Protein AF-A0A4R2CES0-F1 (afdb_monomer)

Sequence (216 aa):
MVFLYVHFGKHLRAEWRYAREVYGKLGQGGRWDWVSVVADTGEFRRWLDDNKAELQRPGVPRGFGNHRKYESLTGSTRSGTGEVVSTYVQWVVAAGSHADLFGAVEALDPTTGFDVLYKSMAKVSRFGRVARFDYLSLVSKLELANIVPAHTYLIGATGPLYGAQLLLGRSKRLSSRECQDGIEELEKYLNVGPDVLEDSLCNWQKSPATFRRFRG

Mean predicted aligned error: 3.97 Å

Structure (mmCIF, N/CA/C/O backbone):
data_AF-A0A4R2CES0-F1
#
_entry.id   AF-A0A4R2CES0-F1
#
loop_
_atom_site.group_PDB
_atom_site.id
_atom_site.type_symbol
_atom_site.label_atom_id
_atom_si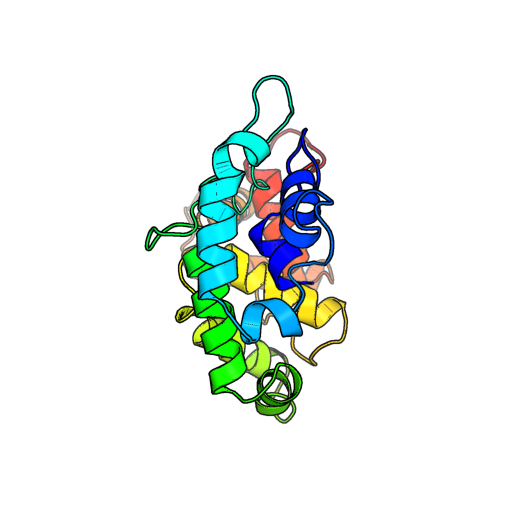te.label_alt_id
_atom_site.label_comp_id
_atom_site.label_asym_id
_atom_site.label_entity_id
_atom_site.label_seq_id
_atom_site.pdbx_PDB_ins_code
_atom_site.Cartn_x
_atom_site.Cartn_y
_atom_site.Cartn_z
_atom_site.occupancy
_atom_site.B_iso_or_equiv
_atom_site.auth_seq_id
_atom_site.auth_comp_id
_atom_site.auth_asym_id
_atom_site.auth_atom_id
_atom_site.pdbx_PDB_model_num
ATOM 1 N N . MET A 1 1 ? -4.484 -8.809 6.704 1.00 86.06 1 MET A N 1
ATOM 2 C CA . MET A 1 1 ? -3.261 -8.114 7.177 1.00 86.06 1 MET A CA 1
ATOM 3 C C . MET A 1 1 ? -2.546 -7.319 6.085 1.00 86.06 1 MET A C 1
ATOM 5 O O . MET A 1 1 ? -2.191 -6.181 6.361 1.00 86.06 1 MET A O 1
ATOM 9 N N . VAL A 1 2 ? -2.394 -7.842 4.859 1.00 96.38 2 VAL A N 1
ATOM 10 C CA . VAL A 1 2 ? -1.717 -7.148 3.734 1.00 96.38 2 VAL A CA 1
ATOM 11 C C . VAL A 1 2 ? -2.235 -5.723 3.497 1.00 96.38 2 VAL A C 1
ATOM 13 O O . VAL A 1 2 ? -1.456 -4.785 3.372 1.00 96.38 2 VAL A O 1
ATOM 16 N N . PHE A 1 3 ? -3.555 -5.527 3.534 1.00 97.62 3 PHE A N 1
ATOM 17 C CA . PHE A 1 3 ? -4.148 -4.199 3.374 1.00 97.62 3 PHE A CA 1
ATOM 18 C C . PHE A 1 3 ? -3.676 -3.189 4.431 1.00 97.62 3 PHE A C 1
ATOM 20 O O . PHE A 1 3 ? -3.287 -2.081 4.077 1.00 97.62 3 PHE A O 1
ATOM 27 N N . LEU A 1 4 ? -3.655 -3.564 5.717 1.00 96.38 4 LEU A N 1
ATOM 28 C CA . LEU A 1 4 ? -3.190 -2.673 6.788 1.00 96.38 4 LEU A CA 1
ATOM 29 C C . LEU A 1 4 ? -1.685 -2.408 6.679 1.00 96.38 4 LEU A C 1
ATOM 31 O O . LEU A 1 4 ? -1.251 -1.281 6.912 1.00 96.38 4 LEU A O 1
ATOM 35 N N . TYR A 1 5 ? -0.910 -3.420 6.276 1.00 96.00 5 TYR A N 1
ATOM 36 C CA . TYR A 1 5 ? 0.522 -3.280 6.012 1.00 96.00 5 TYR A CA 1
ATOM 37 C C . TYR A 1 5 ? 0.784 -2.176 4.979 1.00 96.00 5 TYR A C 1
ATOM 39 O O . TYR A 1 5 ? 1.568 -1.266 5.236 1.00 96.00 5 TYR A O 1
ATOM 47 N N . VAL A 1 6 ? 0.058 -2.194 3.857 1.00 97.38 6 VAL A N 1
ATOM 48 C CA . VAL A 1 6 ? 0.188 -1.184 2.794 1.00 97.38 6 VAL A CA 1
ATOM 49 C C . VAL A 1 6 ? -0.460 0.147 3.163 1.00 97.38 6 VAL A C 1
ATOM 51 O O . VAL A 1 6 ? 0.058 1.198 2.798 1.00 97.38 6 VAL A O 1
ATOM 54 N N . HIS A 1 7 ? -1.594 0.140 3.867 1.00 97.69 7 HIS A N 1
ATOM 55 C CA . HIS A 1 7 ? -2.289 1.371 4.239 1.00 97.69 7 HIS A CA 1
ATOM 56 C C . HIS A 1 7 ? -1.485 2.222 5.214 1.00 97.69 7 HIS A C 1
ATOM 58 O O . HIS A 1 7 ? -1.367 3.429 5.015 1.00 97.69 7 HIS A O 1
ATOM 64 N N . PHE A 1 8 ? -0.926 1.601 6.251 1.00 97.31 8 PHE A N 1
ATOM 65 C CA . PHE A 1 8 ? -0.127 2.324 7.230 1.00 97.31 8 PHE A CA 1
ATOM 66 C C . PHE A 1 8 ? 1.309 2.519 6.758 1.00 97.31 8 PHE A C 1
ATOM 68 O O . PHE A 1 8 ? 1.843 3.616 6.912 1.00 97.31 8 PHE A O 1
ATOM 75 N N . GLY A 1 9 ? 1.915 1.491 6.156 1.00 95.44 9 GLY A N 1
ATOM 76 C CA . GLY A 1 9 ? 3.325 1.477 5.776 1.00 95.44 9 GLY A CA 1
ATOM 77 C C . GLY A 1 9 ? 4.278 1.562 6.977 1.00 95.44 9 GLY A C 1
ATOM 78 O O . GLY A 1 9 ? 3.887 1.901 8.096 1.00 95.44 9 GLY A O 1
ATOM 79 N N . LYS A 1 10 ? 5.564 1.278 6.743 1.00 95.25 10 LYS A N 1
ATOM 80 C CA . LYS A 1 10 ? 6.609 1.482 7.754 1.00 95.25 10 LYS A CA 1
ATOM 81 C C . LYS A 1 10 ? 7.037 2.944 7.756 1.00 95.25 10 LYS A C 1
ATOM 83 O O . LYS A 1 10 ? 7.566 3.423 6.760 1.00 95.25 10 LYS A O 1
ATOM 88 N N . HIS A 1 11 ? 6.865 3.643 8.871 1.00 96.00 11 HIS A N 1
ATOM 89 C CA . HIS A 1 11 ? 7.415 4.987 9.040 1.00 96.00 11 HIS A CA 1
ATOM 90 C C . HIS A 1 11 ? 8.864 4.923 9.549 1.00 96.00 11 HIS A C 1
ATOM 92 O O . HIS A 1 11 ? 9.161 4.155 10.460 1.00 96.00 11 HIS A O 1
ATOM 98 N N . LEU A 1 12 ? 9.754 5.793 9.058 1.00 93.94 12 LEU A N 1
ATOM 99 C CA . LEU A 1 12 ? 11.189 5.797 9.399 1.00 93.94 12 LEU A CA 1
ATOM 100 C C . LEU A 1 12 ? 11.498 5.709 10.907 1.00 93.94 12 LEU A C 1
ATOM 102 O O . LEU A 1 12 ? 12.376 4.964 11.324 1.00 93.94 12 LEU A O 1
ATOM 106 N N . ARG A 1 13 ? 10.800 6.511 11.724 1.00 95.38 13 ARG A N 1
ATOM 107 C CA . ARG A 1 13 ? 10.996 6.573 13.190 1.00 95.38 13 ARG A CA 1
ATOM 108 C C . ARG A 1 13 ? 9.969 5.796 14.020 1.00 95.38 13 ARG A C 1
ATOM 110 O O . ARG A 1 13 ? 10.312 5.280 15.071 1.00 95.38 13 ARG A O 1
ATOM 117 N N . ALA A 1 14 ? 8.707 5.779 13.594 1.00 96.38 14 ALA A N 1
ATOM 118 C CA . ALA A 1 14 ? 7.604 5.143 14.314 1.00 96.38 14 ALA A CA 1
ATOM 119 C C . ALA A 1 14 ? 7.405 3.671 13.921 1.00 96.38 14 ALA A C 1
ATOM 121 O O . ALA A 1 14 ? 6.591 2.976 14.524 1.00 96.38 14 ALA A O 1
ATOM 122 N N . GLU A 1 15 ? 8.119 3.211 12.894 1.00 96.25 15 GLU A N 1
ATOM 123 C CA . GLU A 1 15 ? 8.025 1.869 12.335 1.00 96.25 15 GLU A CA 1
ATOM 124 C C . GLU A 1 15 ? 6.576 1.489 12.007 1.00 96.25 15 GLU A C 1
ATOM 126 O O . GLU A 1 15 ? 5.911 2.194 11.250 1.00 96.25 15 GLU A O 1
ATOM 131 N N . TRP A 1 16 ? 6.080 0.393 12.580 1.00 96.31 16 TRP A N 1
ATOM 132 C CA . TRP A 1 16 ? 4.736 -0.144 12.366 1.00 96.31 16 TRP A CA 1
ATOM 133 C C . TRP A 1 16 ? 3.720 0.327 13.411 1.00 96.31 16 TRP A C 1
ATOM 135 O O . TRP A 1 16 ? 2.657 -0.279 13.552 1.00 96.31 16 TRP A O 1
ATOM 145 N N . ARG A 1 17 ? 4.032 1.379 14.182 1.00 97.56 17 ARG A N 1
ATOM 146 C CA . ARG A 1 17 ? 3.227 1.790 15.341 1.00 97.56 17 ARG A CA 1
ATOM 147 C C . ARG A 1 17 ? 1.752 1.992 15.001 1.00 97.56 17 ARG A C 1
ATOM 149 O O . ARG A 1 17 ? 0.924 1.433 15.704 1.00 97.56 17 ARG A O 1
ATOM 156 N N . TYR A 1 18 ? 1.417 2.742 13.948 1.00 97.69 18 TYR A N 1
ATOM 157 C CA . TYR A 1 18 ? 0.012 2.967 13.584 1.00 97.69 18 TYR A CA 1
ATOM 158 C C . TYR A 1 18 ? -0.709 1.673 13.210 1.00 97.69 18 TYR A C 1
ATOM 160 O O . TYR A 1 18 ? -1.804 1.441 13.709 1.00 97.69 18 TYR A O 1
ATOM 168 N N . ALA A 1 19 ? -0.076 0.790 12.431 1.00 97.38 19 ALA A N 1
ATOM 169 C CA . ALA A 1 19 ? -0.657 -0.514 12.121 1.00 97.38 19 ALA A CA 1
ATOM 170 C C . ALA A 1 19 ? -0.927 -1.326 13.396 1.00 97.38 19 ALA A C 1
ATOM 172 O O . ALA A 1 19 ? -2.025 -1.845 13.567 1.00 97.38 19 ALA A O 1
ATOM 173 N N . ARG A 1 20 ? 0.047 -1.388 14.313 1.00 97.25 20 ARG A N 1
ATOM 174 C CA . ARG A 1 20 ? -0.057 -2.131 15.576 1.00 97.25 20 ARG A CA 1
ATOM 175 C C . ARG A 1 20 ? -1.111 -1.547 16.517 1.00 97.25 20 ARG A C 1
ATOM 177 O O . ARG A 1 20 ? -1.935 -2.293 17.030 1.00 97.25 20 ARG A O 1
ATOM 184 N N . GLU A 1 21 ? -1.067 -0.241 16.765 1.00 98.06 21 GLU A N 1
ATOM 185 C CA . GLU A 1 21 ? -1.950 0.437 17.721 1.00 98.06 21 GLU A CA 1
ATOM 186 C C . GLU A 1 21 ? -3.395 0.487 17.224 1.00 98.06 21 GLU A C 1
ATOM 188 O O . GLU A 1 21 ? -4.305 0.260 18.016 1.00 98.06 21 GLU A O 1
ATOM 193 N N . VAL A 1 22 ? -3.617 0.705 15.922 1.00 97.88 22 VAL A N 1
ATOM 194 C CA . VAL A 1 22 ? -4.966 0.628 15.351 1.00 97.88 22 VAL A CA 1
ATOM 195 C C . VAL A 1 22 ? -5.453 -0.815 15.373 1.00 97.88 22 VAL A C 1
ATOM 197 O O . VAL A 1 22 ? -6.479 -1.087 15.981 1.00 97.88 22 VAL A O 1
ATOM 200 N N . TYR A 1 23 ? -4.715 -1.764 14.787 1.00 97.94 23 TYR A N 1
ATOM 201 C CA . TYR A 1 23 ? -5.163 -3.160 14.735 1.00 97.94 23 TYR A CA 1
ATOM 202 C C . TYR A 1 23 ? -5.441 -3.743 16.126 1.00 97.94 23 TYR A C 1
ATOM 204 O O . TYR A 1 23 ? -6.460 -4.396 16.322 1.00 97.94 23 TYR A O 1
ATOM 212 N N . GLY A 1 24 ? -4.571 -3.476 17.101 1.00 97.50 24 GLY A N 1
ATOM 213 C CA . GLY A 1 24 ? -4.699 -3.974 18.469 1.00 97.50 24 GLY A CA 1
ATOM 214 C C . GLY A 1 24 ? -5.636 -3.173 19.374 1.00 97.50 24 GLY A C 1
ATOM 215 O O . GLY A 1 24 ? -5.563 -3.363 20.584 1.00 97.50 24 GLY A O 1
ATOM 216 N N . LYS A 1 25 ? -6.445 -2.243 18.842 1.00 97.12 25 LYS A N 1
ATOM 217 C CA . LYS A 1 25 ? -7.322 -1.353 19.628 1.00 97.12 25 LYS A CA 1
ATOM 218 C C . LYS A 1 25 ? -6.598 -0.672 20.807 1.00 97.12 25 LYS A C 1
ATOM 220 O O . LYS A 1 25 ? -7.124 -0.616 21.912 1.00 97.12 25 LYS A O 1
ATOM 225 N N . LEU A 1 26 ? -5.357 -0.210 20.617 1.00 97.31 26 LEU A N 1
ATOM 226 C CA . LEU A 1 26 ? -4.503 0.352 21.684 1.00 97.31 26 LEU A CA 1
ATOM 227 C C . LEU A 1 26 ? -4.309 -0.564 22.915 1.00 97.31 26 LEU A C 1
ATOM 229 O O . LEU A 1 26 ? -3.926 -0.096 23.982 1.00 97.31 26 LEU A O 1
ATOM 233 N N . GLY A 1 27 ? -4.556 -1.870 22.786 1.00 95.81 27 GLY A N 1
ATOM 234 C CA . GLY A 1 27 ? -4.521 -2.813 23.904 1.00 95.81 27 GLY A CA 1
ATOM 235 C C . GLY A 1 27 ? -5.776 -2.805 24.785 1.00 95.81 27 GLY A C 1
ATOM 236 O O . GLY A 1 27 ? -5.777 -3.470 25.813 1.00 95.81 27 GLY A O 1
ATOM 237 N N . GLN A 1 28 ? -6.855 -2.121 24.388 1.00 91.44 28 GLN A N 1
ATOM 238 C CA . GLN A 1 28 ? -8.126 -2.034 25.133 1.00 91.44 28 GLN A CA 1
ATOM 239 C C . GLN A 1 28 ? -8.968 -3.330 25.090 1.00 91.44 28 GLN A C 1
ATOM 241 O O . GLN A 1 28 ? -10.114 -3.343 25.530 1.00 91.44 28 GLN A O 1
ATOM 246 N N . GLY A 1 29 ? -8.411 -4.426 24.566 1.00 90.94 29 GLY A N 1
ATOM 247 C CA . GLY A 1 29 ? -9.100 -5.699 24.368 1.00 90.94 29 GLY A CA 1
ATOM 248 C C . GLY A 1 29 ? -9.651 -5.869 22.949 1.00 90.94 29 GLY A C 1
ATOM 249 O O . GLY A 1 29 ? -10.077 -4.918 22.293 1.00 90.94 29 GLY A O 1
ATOM 250 N N . GLY A 1 30 ? -9.626 -7.110 22.458 1.00 94.38 30 GLY A N 1
ATOM 251 C CA . GLY A 1 30 ? -9.991 -7.429 21.077 1.00 94.38 30 GLY A CA 1
ATOM 252 C C . GLY A 1 30 ? -8.996 -6.885 20.045 1.00 94.38 30 GLY A C 1
ATOM 253 O O . GLY A 1 30 ? -7.845 -6.579 20.356 1.00 94.38 30 GLY A O 1
ATOM 254 N N . ARG A 1 31 ? -9.432 -6.823 18.784 1.00 96.94 31 ARG A N 1
ATOM 255 C CA . ARG A 1 31 ? -8.653 -6.309 17.648 1.00 96.94 31 ARG A CA 1
ATOM 256 C C . ARG A 1 31 ? -9.574 -5.948 16.488 1.00 96.94 31 ARG A C 1
ATOM 258 O O . ARG A 1 31 ? -10.631 -6.549 16.331 1.00 96.94 31 ARG A O 1
ATOM 265 N N . TRP A 1 32 ? -9.141 -5.031 15.634 1.00 97.31 32 TRP A N 1
ATOM 266 C CA . TRP A 1 32 ? -9.795 -4.742 14.358 1.00 97.31 32 TRP A CA 1
ATOM 267 C C . TRP A 1 32 ? -9.396 -5.766 13.288 1.00 97.31 32 TRP A C 1
ATOM 269 O O . TRP A 1 32 ? -8.733 -5.440 12.301 1.00 97.31 32 TRP A O 1
ATOM 279 N N . ASP A 1 33 ? -9.761 -7.032 13.514 1.00 96.50 33 ASP A N 1
ATOM 280 C CA . ASP A 1 33 ? -9.650 -8.081 12.501 1.00 96.50 33 ASP A CA 1
ATOM 281 C C . ASP A 1 33 ? -10.798 -8.044 11.492 1.00 96.50 33 ASP A C 1
ATOM 283 O O . ASP A 1 33 ? -11.704 -7.218 11.575 1.00 96.50 33 ASP A O 1
ATOM 287 N N . TRP A 1 34 ? -10.711 -8.908 10.479 1.00 96.75 34 TRP A N 1
ATOM 288 C CA . TRP A 1 34 ? -11.670 -8.921 9.380 1.00 96.75 34 TRP A CA 1
ATOM 289 C C . TRP A 1 34 ? -13.104 -9.108 9.874 1.00 96.75 34 TRP A C 1
ATOM 291 O O . TRP A 1 34 ? -13.972 -8.321 9.514 1.00 96.75 34 TRP A O 1
ATOM 301 N N . VAL A 1 35 ? -13.327 -10.096 10.744 1.00 96.56 35 VAL A N 1
ATOM 302 C CA . VAL A 1 35 ? -14.649 -10.389 11.313 1.00 96.56 35 VAL A CA 1
ATOM 303 C C . VAL A 1 35 ? -15.190 -9.168 12.055 1.00 96.56 35 VAL A C 1
ATOM 305 O O . VAL A 1 35 ? -16.313 -8.746 11.796 1.00 96.56 35 VAL A O 1
ATOM 308 N N . SER A 1 36 ? -14.371 -8.558 12.913 1.00 96.81 36 SER A N 1
ATOM 309 C CA 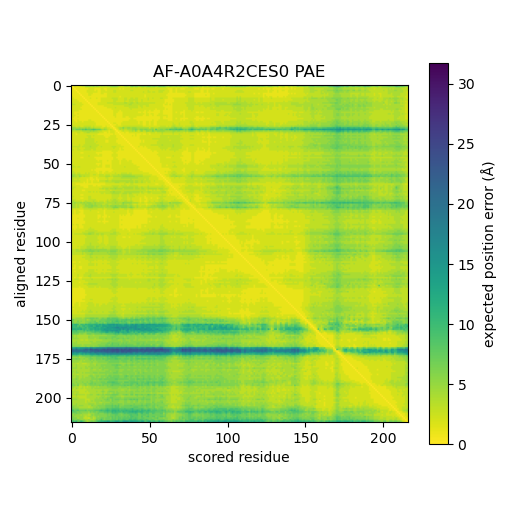. SER A 1 36 ? -14.785 -7.412 13.727 1.00 96.81 36 SER A CA 1
ATOM 310 C C . SER A 1 36 ? -15.096 -6.175 12.878 1.00 96.81 36 SER A C 1
ATOM 312 O O . SER A 1 36 ? -16.100 -5.505 13.100 1.00 96.81 36 SER A O 1
ATOM 314 N N . VAL A 1 37 ? -14.261 -5.870 11.879 1.00 97.06 37 VAL A N 1
ATOM 315 C CA . VAL A 1 37 ? -14.437 -4.675 11.038 1.00 97.06 37 VAL A CA 1
ATOM 316 C C . VAL A 1 37 ? -15.596 -4.840 10.052 1.00 97.06 37 VAL A C 1
ATOM 318 O O . VAL A 1 37 ? -16.301 -3.870 9.794 1.00 97.06 37 VAL A O 1
ATOM 321 N N . VAL A 1 38 ? -15.809 -6.036 9.494 1.00 97.38 38 VAL A N 1
ATOM 322 C CA . VAL A 1 38 ? -16.943 -6.293 8.588 1.00 97.38 38 VAL A CA 1
ATOM 323 C C . VAL A 1 38 ? -18.272 -6.223 9.333 1.00 97.38 38 VAL A C 1
ATOM 325 O O . VAL A 1 38 ? -19.233 -5.694 8.780 1.00 97.38 38 VAL A O 1
ATOM 328 N N . ALA A 1 39 ? -18.323 -6.720 10.574 1.00 97.50 39 ALA A N 1
ATOM 329 C CA . ALA A 1 39 ? -19.534 -6.702 11.387 1.00 97.50 39 ALA A CA 1
ATOM 330 C C . ALA A 1 39 ? -20.027 -5.274 11.680 1.00 97.50 39 ALA A C 1
ATOM 332 O O . ALA A 1 39 ? -21.224 -5.016 11.579 1.00 97.50 39 ALA A O 1
ATOM 333 N N . ASP A 1 40 ? -19.120 -4.340 11.995 1.00 97.12 40 ASP A N 1
ATOM 334 C CA . ASP A 1 40 ? -19.467 -2.926 12.173 1.00 97.12 40 ASP A CA 1
ATOM 335 C C . ASP A 1 40 ? -18.321 -1.990 11.738 1.00 97.12 40 ASP A C 1
ATOM 337 O O . ASP A 1 40 ? -17.473 -1.553 12.525 1.00 97.12 40 ASP A O 1
ATOM 341 N N . THR A 1 41 ? -18.325 -1.609 10.455 1.00 97.06 41 THR A N 1
ATOM 342 C CA . THR A 1 41 ? -17.388 -0.592 9.940 1.00 97.06 41 THR A CA 1
ATOM 343 C C . THR A 1 41 ? -17.625 0.784 10.572 1.00 97.06 41 THR A C 1
ATOM 345 O O . THR A 1 41 ? -16.703 1.599 10.641 1.00 97.06 41 THR A O 1
ATOM 348 N N . GLY A 1 42 ? -18.833 1.058 11.074 1.00 97.56 42 GLY A N 1
ATOM 349 C CA . GLY A 1 42 ? -19.163 2.282 11.795 1.00 97.56 42 GLY A CA 1
ATOM 350 C C . GLY A 1 42 ? -18.481 2.356 13.161 1.00 97.56 42 GLY A C 1
ATOM 351 O O . GLY A 1 42 ? -17.964 3.418 13.512 1.00 97.56 42 GLY A O 1
ATOM 352 N N . GLU A 1 43 ? -18.425 1.251 13.909 1.00 97.56 43 GLU A N 1
ATOM 353 C CA . GLU A 1 43 ? -17.696 1.169 15.185 1.00 97.56 43 GLU A CA 1
ATOM 354 C C . GLU A 1 43 ? -16.205 1.424 14.963 1.00 97.56 43 GLU A C 1
ATOM 356 O O . GLU A 1 43 ? -15.619 2.239 15.673 1.00 97.56 43 GLU A O 1
ATOM 361 N N . PHE A 1 44 ? -15.610 0.825 13.926 1.00 98.06 44 PHE A N 1
ATOM 362 C CA . PHE A 1 44 ? -14.215 1.088 13.560 1.00 98.06 44 PHE A CA 1
ATOM 363 C C . PHE A 1 44 ? -13.944 2.581 13.332 1.00 98.06 44 PHE A C 1
ATOM 365 O O . PHE A 1 44 ? -12.962 3.132 13.836 1.00 98.06 44 PHE A O 1
ATOM 372 N N . ARG A 1 45 ? -14.82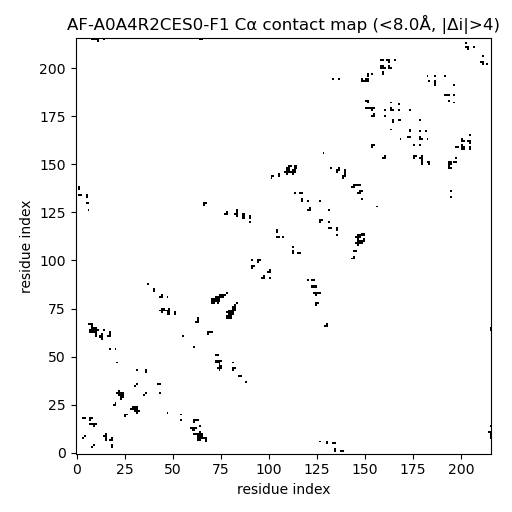9 3.255 12.588 1.00 98.25 45 ARG A N 1
ATOM 373 C CA . ARG A 1 45 ? -14.707 4.692 12.304 1.00 98.25 45 ARG A CA 1
ATOM 374 C C . ARG A 1 45 ? -14.832 5.532 13.570 1.00 98.25 45 ARG A C 1
ATOM 376 O O . ARG A 1 45 ? -13.992 6.399 13.786 1.00 98.25 45 ARG A O 1
ATOM 383 N N . ARG A 1 46 ? -15.844 5.271 14.403 1.00 98.19 46 ARG A N 1
ATOM 384 C CA . ARG A 1 46 ? -16.030 5.984 15.679 1.00 98.19 46 ARG A CA 1
ATOM 385 C C . ARG A 1 46 ? -14.817 5.794 16.587 1.00 98.19 46 ARG A C 1
ATOM 387 O O . ARG A 1 46 ? -14.232 6.776 17.021 1.00 98.19 46 ARG A O 1
ATOM 394 N N . TRP A 1 47 ? -14.348 4.555 16.739 1.00 98.31 47 TRP A N 1
ATOM 395 C CA . TRP A 1 47 ? -13.169 4.243 17.544 1.00 98.31 47 TRP A CA 1
ATOM 396 C C . TRP A 1 47 ? -11.917 4.990 17.075 1.00 98.31 47 TRP A C 1
ATOM 398 O O . TRP A 1 47 ? -11.156 5.474 17.912 1.00 98.31 47 TRP A O 1
ATOM 408 N N . LEU A 1 48 ? -11.695 5.114 15.759 1.00 98.19 48 LEU A N 1
ATOM 409 C CA . LEU A 1 48 ? -10.578 5.903 15.232 1.00 98.19 48 LEU A CA 1
ATOM 410 C C . LEU A 1 48 ? -10.656 7.370 15.650 1.00 98.19 48 LEU A C 1
ATOM 412 O O . LEU A 1 48 ? -9.634 7.931 16.037 1.00 98.19 48 LEU A O 1
ATOM 416 N N . ASP A 1 49 ? -11.838 7.981 15.566 1.00 98.19 49 ASP A N 1
ATOM 417 C CA . ASP A 1 49 ? -12.031 9.379 15.953 1.00 98.19 49 ASP A CA 1
ATOM 418 C C . ASP A 1 49 ? -11.864 9.567 17.467 1.00 98.19 49 ASP A C 1
ATOM 420 O O . ASP A 1 49 ? -11.101 10.442 17.886 1.00 98.19 49 ASP A O 1
ATOM 424 N N . ASP A 1 50 ? -12.468 8.690 18.271 1.00 98.12 50 ASP A N 1
ATOM 425 C CA . ASP A 1 50 ? -12.402 8.728 19.737 1.00 98.12 50 ASP A CA 1
ATOM 426 C C . ASP A 1 50 ? -10.964 8.549 20.256 1.00 98.12 50 ASP A C 1
ATOM 428 O O . ASP A 1 50 ? -10.555 9.176 21.233 1.00 98.12 50 ASP A O 1
ATOM 432 N N . ASN A 1 51 ? -10.157 7.729 19.575 1.00 98.00 51 ASN A N 1
ATOM 433 C CA . ASN A 1 51 ? -8.784 7.413 19.980 1.00 98.00 51 ASN A CA 1
ATOM 434 C C . ASN A 1 51 ? -7.721 8.206 19.204 1.00 98.00 51 ASN A C 1
ATOM 436 O O . ASN A 1 51 ? -6.517 7.997 19.391 1.00 98.00 51 ASN A O 1
ATOM 440 N N . LYS A 1 52 ? -8.126 9.143 18.339 1.00 96.81 52 LYS A N 1
ATOM 441 C CA . LYS A 1 52 ? -7.208 9.901 17.480 1.00 96.81 52 LYS A CA 1
ATOM 442 C C . LYS A 1 52 ? -6.172 10.683 18.280 1.00 96.81 52 LYS A C 1
ATOM 444 O O . LYS A 1 52 ? -4.997 10.685 17.911 1.00 96.81 52 LYS A O 1
ATOM 449 N N . ALA A 1 53 ? -6.592 11.328 19.369 1.00 97.12 53 ALA A N 1
ATOM 450 C CA . ALA A 1 53 ? -5.698 12.100 20.229 1.00 97.12 53 ALA A CA 1
ATOM 451 C C . ALA A 1 53 ? -4.591 11.219 20.829 1.00 97.12 53 ALA A C 1
ATOM 453 O O . ALA A 1 53 ? -3.422 11.598 20.794 1.00 97.12 53 ALA A O 1
ATOM 454 N N . GLU A 1 54 ? -4.944 10.016 21.280 1.00 97.81 54 GLU A N 1
ATOM 455 C CA . GLU A 1 54 ? -4.008 9.043 21.847 1.00 97.81 54 GLU A CA 1
ATOM 456 C C . GLU A 1 54 ? -3.060 8.474 20.777 1.00 97.81 54 GLU A C 1
ATOM 458 O O . GLU A 1 54 ? -1.837 8.472 20.941 1.00 97.81 54 GLU A O 1
ATOM 463 N N . LEU A 1 55 ? -3.585 8.099 19.606 1.00 97.44 55 LEU A N 1
ATOM 464 C CA . LEU A 1 55 ? -2.761 7.676 18.464 1.00 97.44 55 LEU A CA 1
ATOM 465 C C . LEU A 1 55 ? -1.785 8.784 18.027 1.00 97.44 55 LEU A C 1
ATOM 467 O O . LEU A 1 55 ? -0.659 8.518 17.592 1.00 97.44 55 LEU A O 1
ATOM 471 N N . GLN A 1 56 ? -2.182 10.047 18.174 1.00 96.62 56 GLN A N 1
ATOM 472 C CA . GLN A 1 56 ? -1.373 11.218 17.857 1.00 96.62 56 GLN A CA 1
ATOM 473 C C . GLN A 1 56 ? -0.704 11.843 19.089 1.00 96.62 56 GLN A C 1
ATOM 475 O O . GLN A 1 56 ? -0.247 12.980 18.987 1.00 96.62 56 GLN A O 1
ATOM 480 N N . ARG A 1 57 ? -0.573 11.132 20.216 1.00 97.38 57 ARG A N 1
ATOM 481 C CA . ARG A 1 57 ? -0.031 11.712 21.454 1.00 97.38 57 ARG A CA 1
ATOM 482 C C . ARG A 1 57 ? 1.337 12.399 21.263 1.00 97.38 57 ARG A C 1
ATOM 484 O O . ARG A 1 57 ? 2.179 11.888 20.508 1.00 97.38 57 ARG A O 1
ATOM 491 N N . PRO A 1 58 ? 1.574 13.557 21.909 1.00 97.00 58 PRO A N 1
ATOM 492 C CA . PRO A 1 58 ? 2.856 14.256 21.850 1.00 97.00 58 PRO A CA 1
ATOM 493 C C . PRO A 1 58 ? 4.020 13.400 22.363 1.00 97.00 58 PRO A C 1
ATOM 495 O O . PRO A 1 58 ? 3.835 12.474 23.145 1.00 97.00 58 PRO A O 1
ATOM 498 N N . GLY A 1 59 ? 5.238 13.712 21.919 1.00 95.94 59 GLY A N 1
ATOM 499 C CA . GLY A 1 59 ? 6.459 13.052 22.401 1.00 95.94 59 GLY A CA 1
ATOM 500 C C . GLY A 1 59 ? 6.708 11.639 21.861 1.00 95.94 59 GLY A C 1
ATOM 501 O O . GLY A 1 59 ? 7.796 11.107 22.058 1.00 95.94 59 GLY A O 1
ATOM 502 N N . VAL A 1 60 ? 5.763 11.044 21.125 1.00 96.94 60 VAL A N 1
ATOM 503 C CA . VAL A 1 60 ? 5.924 9.703 20.545 1.00 96.94 60 VAL A CA 1
ATOM 504 C C . VAL A 1 60 ? 6.055 9.786 19.021 1.00 96.94 60 VAL A C 1
ATOM 506 O O . VAL A 1 60 ? 5.208 10.410 18.372 1.00 96.94 60 VAL A O 1
ATOM 509 N N . PRO A 1 61 ? 7.073 9.141 18.408 1.00 96.56 61 PRO A N 1
ATOM 510 C CA . PRO A 1 61 ? 7.183 9.051 16.957 1.00 96.56 61 PRO A CA 1
ATOM 511 C C . PRO A 1 61 ? 5.880 8.559 16.323 1.00 96.56 61 PRO A C 1
ATOM 513 O O . PRO A 1 61 ? 5.266 7.596 16.791 1.00 96.56 61 PRO A O 1
ATOM 516 N N . ARG A 1 62 ? 5.442 9.233 15.260 1.00 95.06 62 ARG A N 1
ATOM 517 C CA . ARG A 1 62 ? 4.146 8.995 14.619 1.00 95.06 62 ARG A CA 1
ATOM 518 C C . ARG A 1 62 ? 4.215 9.295 13.125 1.00 95.06 62 ARG A C 1
ATOM 520 O O . ARG A 1 62 ? 5.066 10.075 12.707 1.00 95.06 62 ARG A O 1
ATOM 527 N N . GLY A 1 63 ? 3.291 8.725 12.361 1.00 95.75 63 GLY A N 1
ATOM 528 C CA . GLY A 1 63 ? 3.145 8.974 10.931 1.00 95.75 63 GLY A CA 1
ATOM 529 C C . GLY A 1 63 ? 2.955 7.689 10.132 1.00 95.75 63 GLY A C 1
ATOM 530 O O . GLY A 1 63 ? 3.242 6.594 10.610 1.00 95.75 63 GLY A O 1
ATOM 531 N N . PHE A 1 64 ? 2.468 7.855 8.908 1.00 96.94 64 PHE A N 1
ATOM 532 C CA . PHE A 1 64 ? 2.355 6.796 7.909 1.00 96.94 64 PHE A CA 1
ATOM 533 C C . PHE A 1 64 ? 3.684 6.622 7.160 1.00 96.94 64 PHE A C 1
ATOM 535 O O . PHE A 1 64 ? 4.482 7.557 7.081 1.00 96.94 64 PHE A O 1
ATOM 542 N N . GLY A 1 65 ? 3.922 5.444 6.585 1.00 95.06 65 GLY A N 1
ATOM 543 C CA . GLY A 1 65 ? 5.083 5.183 5.733 1.00 95.06 65 GLY A CA 1
ATOM 544 C C . GLY A 1 65 ? 5.132 6.086 4.499 1.00 95.06 65 GLY A C 1
ATOM 545 O O . GLY A 1 65 ? 4.128 6.685 4.108 1.00 95.06 65 GLY A O 1
ATOM 546 N N . ASN A 1 66 ? 6.300 6.193 3.858 1.00 90.31 66 ASN A N 1
ATOM 547 C CA . ASN A 1 66 ? 6.536 7.199 2.816 1.00 90.31 66 ASN A CA 1
ATOM 548 C C . ASN A 1 66 ? 5.522 7.167 1.648 1.00 90.31 66 ASN A C 1
ATOM 550 O O . ASN A 1 66 ? 5.131 8.230 1.163 1.00 90.31 66 ASN A O 1
ATOM 554 N N . HIS A 1 67 ? 5.046 5.989 1.224 1.00 90.12 67 HIS A N 1
ATOM 555 C CA . HIS A 1 67 ? 4.028 5.860 0.164 1.00 90.12 67 HIS A CA 1
ATOM 556 C C . HIS A 1 67 ? 2.634 6.349 0.588 1.00 90.12 67 HIS A C 1
ATOM 558 O O . HIS A 1 67 ? 1.798 6.633 -0.266 1.00 90.12 67 HIS A O 1
ATOM 564 N N . ARG A 1 68 ? 2.398 6.509 1.897 1.00 94.12 68 ARG A N 1
ATOM 565 C CA . ARG A 1 68 ? 1.114 6.871 2.521 1.00 94.12 68 ARG A CA 1
ATOM 566 C C . ARG A 1 68 ? 1.212 8.091 3.443 1.00 94.12 68 ARG A C 1
ATOM 568 O O . ARG A 1 68 ? 0.305 8.361 4.219 1.00 94.12 68 ARG A O 1
ATOM 575 N N . LYS A 1 69 ? 2.286 8.880 3.345 1.00 92.44 69 LYS A N 1
ATOM 576 C CA . LYS A 1 69 ? 2.601 9.996 4.264 1.00 92.44 69 LYS A CA 1
ATOM 577 C C . LYS A 1 69 ? 1.542 11.105 4.366 1.00 92.44 69 LYS A C 1
ATOM 579 O O . LYS A 1 69 ? 1.606 11.911 5.288 1.00 92.44 69 LYS A O 1
ATOM 584 N N . TYR A 1 70 ? 0.598 11.161 3.426 1.00 93.00 70 TYR A N 1
ATOM 585 C CA . TYR A 1 70 ? -0.495 12.139 3.390 1.00 93.00 70 TYR A CA 1
ATOM 586 C C . TYR A 1 70 ? -1.851 11.561 3.826 1.00 93.00 70 TYR A C 1
ATOM 588 O O . TYR A 1 70 ? -2.885 12.197 3.615 1.00 93.00 70 TYR A O 1
ATOM 596 N N . GLU A 1 71 ? -1.879 10.349 4.381 1.00 96.00 71 GLU A N 1
ATOM 597 C CA . GLU A 1 71 ? -3.086 9.796 4.994 1.00 96.00 71 GLU A CA 1
ATOM 598 C C . GLU A 1 71 ? -3.345 10.394 6.382 1.00 96.00 71 GLU A C 1
ATOM 600 O O . GLU A 1 71 ? -2.468 10.994 7.009 1.00 96.00 71 GLU A O 1
ATOM 605 N N . SER A 1 72 ? -4.576 10.236 6.870 1.00 95.75 72 SER A N 1
ATOM 606 C CA . SER A 1 72 ? -4.984 10.715 8.191 1.00 95.75 72 SER A CA 1
ATOM 607 C C . SER A 1 72 ? -5.716 9.631 8.971 1.00 95.75 72 SER A C 1
ATOM 609 O O . SER A 1 72 ? -6.523 8.907 8.401 1.00 95.75 72 SER A O 1
ATOM 611 N N . LEU A 1 73 ? -5.519 9.591 10.291 1.00 96.75 73 LEU A N 1
ATOM 612 C CA . LEU A 1 73 ? -6.201 8.670 11.214 1.00 96.75 73 LEU A CA 1
ATOM 613 C C . LEU A 1 73 ? -7.672 9.030 11.492 1.00 96.75 73 LEU A C 1
ATOM 615 O O . LEU A 1 73 ? -8.223 8.641 12.511 1.00 96.75 73 LEU A O 1
ATOM 619 N N . THR A 1 74 ? -8.305 9.820 10.630 1.00 96.31 74 THR A N 1
ATOM 620 C CA . THR A 1 74 ? -9.691 10.245 10.847 1.00 96.31 74 THR A CA 1
ATOM 621 C C . THR A 1 74 ? -10.648 9.124 10.441 1.00 96.31 74 THR A C 1
ATOM 623 O O . THR A 1 74 ? -10.482 8.510 9.384 1.00 96.31 74 THR A O 1
ATOM 626 N N . GLY A 1 75 ?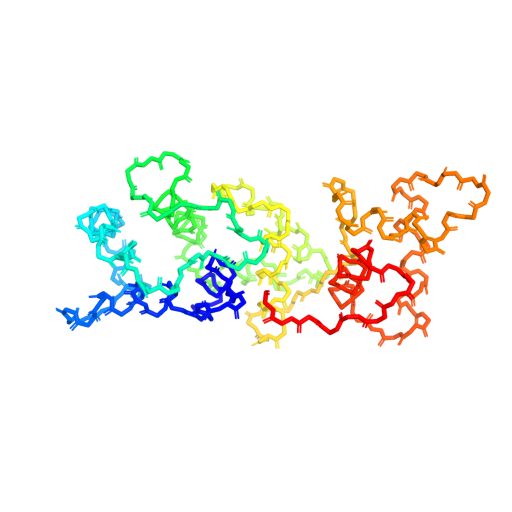 -11.645 8.857 11.275 1.00 95.50 75 GLY A N 1
ATOM 627 C CA . GLY A 1 75 ? -12.708 7.895 11.022 1.00 95.50 75 GLY A CA 1
ATOM 628 C C . GLY A 1 75 ? -13.855 8.476 10.196 1.00 95.50 75 GLY A C 1
ATOM 629 O O . GLY A 1 75 ? -14.369 7.823 9.293 1.00 95.50 75 GLY A O 1
ATOM 630 N N . SER A 1 76 ? -14.241 9.718 10.475 1.00 93.38 76 SER A N 1
ATOM 631 C CA . SER A 1 76 ? -15.463 10.346 9.953 1.00 93.38 76 SER A CA 1
ATOM 632 C C . SER A 1 76 ? -15.345 10.999 8.573 1.00 93.38 76 SER A C 1
ATOM 634 O O . SER A 1 76 ? -16.353 11.107 7.875 1.00 93.38 76 SER A O 1
ATOM 636 N N . THR A 1 77 ? -14.158 11.418 8.126 1.00 94.50 77 THR A N 1
ATOM 637 C CA . THR A 1 77 ? -14.015 12.161 6.861 1.00 94.50 77 THR A CA 1
ATOM 638 C C . THR A 1 77 ? -13.910 11.247 5.642 1.00 94.50 77 THR A C 1
ATOM 640 O O . THR A 1 77 ? -13.315 10.174 5.700 1.00 94.50 77 THR A O 1
ATOM 643 N N . ARG A 1 78 ? -14.374 11.735 4.479 1.00 90.94 78 ARG A N 1
ATOM 644 C CA . ARG A 1 78 ? -14.225 11.060 3.168 1.00 90.94 78 ARG A CA 1
ATOM 645 C C . ARG A 1 78 ? -12.770 10.849 2.731 1.00 90.94 78 ARG A C 1
ATOM 647 O O . ARG A 1 78 ? -12.507 10.216 1.713 1.00 90.94 78 ARG A O 1
ATOM 654 N N . SER A 1 79 ? -11.818 11.430 3.456 1.00 90.00 79 SER A N 1
ATOM 655 C CA . SER A 1 79 ? -10.392 11.313 3.178 1.00 90.00 79 SER A CA 1
ATOM 656 C C . SER A 1 79 ? -9.576 10.687 4.312 1.00 90.00 79 SER A C 1
ATOM 658 O O . SER A 1 79 ? -8.346 10.694 4.256 1.00 90.00 79 SER A O 1
ATOM 660 N N . GLY A 1 80 ? -10.234 10.163 5.345 1.00 96.06 80 GLY A N 1
ATOM 661 C CA . GLY A 1 80 ? -9.583 9.524 6.483 1.00 96.06 80 GLY A CA 1
ATOM 662 C C . GLY A 1 80 ? -9.454 8.008 6.343 1.00 96.06 80 GLY A C 1
ATOM 663 O O . GLY A 1 80 ? -10.124 7.391 5.516 1.00 96.06 80 GLY A O 1
ATOM 664 N N . THR A 1 81 ? -8.612 7.397 7.183 1.00 97.75 81 THR A N 1
ATOM 665 C CA . THR A 1 81 ? -8.440 5.939 7.299 1.00 97.75 81 THR A CA 1
ATOM 666 C C . THR A 1 81 ? -9.772 5.205 7.454 1.00 97.75 81 THR A C 1
ATOM 668 O O . THR A 1 81 ? -9.931 4.132 6.873 1.00 97.75 81 THR A O 1
ATOM 671 N N . GLY A 1 82 ? -10.743 5.784 8.170 1.00 97.94 82 GLY A N 1
ATOM 672 C CA . GLY A 1 82 ? -12.083 5.209 8.295 1.00 97.94 82 GLY A CA 1
ATOM 673 C C . GLY A 1 82 ? -12.746 4.948 6.944 1.00 97.94 82 GLY A C 1
ATOM 674 O O . GLY A 1 82 ? -13.275 3.861 6.714 1.00 97.94 82 GLY A O 1
ATOM 675 N N . GLU A 1 83 ? -12.648 5.901 6.017 1.00 98.00 83 GLU A N 1
ATOM 676 C CA . GLU A 1 83 ? -13.192 5.780 4.662 1.00 98.00 83 GLU A CA 1
ATOM 677 C C . GLU A 1 83 ? -12.432 4.768 3.805 1.00 98.00 83 GLU A C 1
ATOM 679 O O . GLU A 1 83 ? -13.048 3.957 3.112 1.00 98.00 83 GLU A O 1
ATOM 684 N N . VAL A 1 84 ? -11.098 4.774 3.875 1.00 98.00 84 VAL A N 1
ATOM 685 C CA . VAL A 1 84 ? -10.260 3.817 3.131 1.00 98.00 84 VAL A CA 1
ATOM 686 C C . VAL A 1 84 ? -10.597 2.381 3.541 1.00 98.00 84 VAL A C 1
ATOM 688 O O . VAL A 1 84 ? -10.780 1.518 2.688 1.00 98.00 84 VAL A O 1
ATOM 691 N N . VAL A 1 85 ? -10.721 2.123 4.847 1.00 98.25 85 VAL A N 1
ATOM 692 C CA . VAL A 1 85 ? -11.076 0.798 5.378 1.00 98.25 85 VAL A CA 1
ATOM 693 C C . VAL A 1 85 ? -12.507 0.425 4.996 1.00 98.25 85 VAL A C 1
ATOM 695 O O . VAL A 1 85 ? -12.733 -0.688 4.532 1.00 98.25 85 VAL A O 1
ATOM 698 N N . SER A 1 86 ? -13.458 1.355 5.126 1.00 98.19 86 SER A N 1
ATOM 699 C CA . SER A 1 86 ? -14.868 1.102 4.788 1.00 98.19 86 SER A CA 1
ATOM 700 C C . SER A 1 86 ? -15.033 0.710 3.318 1.00 98.19 86 SER A C 1
ATOM 702 O O . SER A 1 86 ? -15.676 -0.288 3.004 1.00 98.19 86 SER A O 1
ATOM 704 N N . THR A 1 87 ? -14.405 1.455 2.407 1.00 98.50 87 THR A N 1
ATOM 705 C CA . THR A 1 87 ? -14.483 1.179 0.964 1.00 98.50 87 THR A CA 1
ATOM 706 C C . THR A 1 87 ? -13.681 -0.055 0.547 1.00 98.50 87 THR A C 1
ATOM 708 O O . THR A 1 87 ? -14.082 -0.753 -0.381 1.00 98.50 87 THR A O 1
ATOM 711 N N . TYR A 1 88 ? -12.600 -0.396 1.259 1.00 98.56 88 TYR A N 1
ATOM 712 C CA . TYR A 1 88 ? -11.910 -1.679 1.081 1.00 98.56 88 TYR A CA 1
ATOM 713 C C . TYR A 1 88 ? -12.797 -2.861 1.481 1.00 98.56 88 TYR A C 1
ATOM 715 O O . TYR A 1 88 ? -12.899 -3.832 0.735 1.00 98.56 88 TYR A O 1
ATOM 723 N N . VAL A 1 89 ? -13.473 -2.769 2.631 1.00 98.38 89 VAL A N 1
ATOM 724 C CA . VAL A 1 89 ? -14.430 -3.790 3.078 1.00 98.38 89 VAL A CA 1
ATOM 725 C C . VAL A 1 89 ? -15.537 -3.965 2.046 1.00 98.38 89 VAL A C 1
ATOM 727 O O . VAL A 1 89 ? -15.798 -5.089 1.633 1.00 98.38 89 VAL A O 1
ATOM 730 N N . GLN A 1 90 ? -1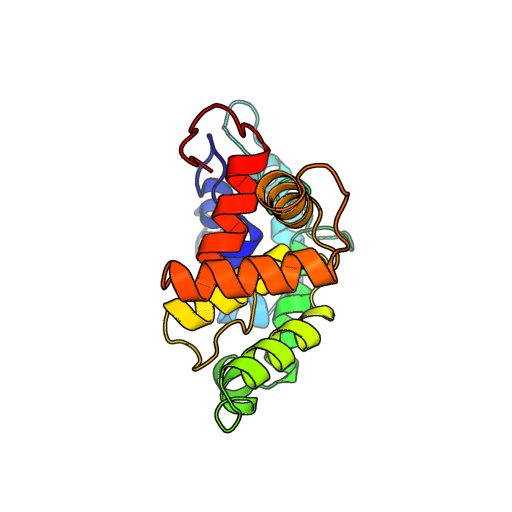6.128 -2.867 1.568 1.00 98.31 90 GLN A N 1
ATOM 731 C CA . GLN A 1 90 ? -17.161 -2.908 0.531 1.00 98.31 90 GLN A CA 1
ATOM 732 C C . GLN A 1 90 ? -16.664 -3.558 -0.765 1.00 98.31 90 GLN A C 1
ATOM 734 O O . GLN A 1 90 ? -17.388 -4.352 -1.353 1.00 98.31 90 GLN A O 1
ATOM 739 N N . TRP A 1 91 ? -15.438 -3.253 -1.205 1.00 98.44 91 TRP A N 1
ATOM 740 C CA . TRP A 1 91 ? -14.852 -3.852 -2.407 1.00 98.44 91 TRP A CA 1
ATOM 741 C C . TRP A 1 91 ? -14.739 -5.379 -2.306 1.00 98.44 91 TRP A C 1
ATOM 743 O O . TRP A 1 91 ? -15.102 -6.071 -3.252 1.00 98.44 91 TRP A O 1
ATOM 753 N N . VAL A 1 92 ? -14.301 -5.898 -1.157 1.00 98.38 92 VAL A N 1
ATOM 754 C CA . VAL A 1 92 ? -14.179 -7.346 -0.924 1.00 98.38 92 VAL A CA 1
ATOM 755 C C . VAL A 1 92 ? -15.548 -7.998 -0.733 1.00 98.38 92 VAL A C 1
ATOM 757 O O . VAL A 1 92 ? -15.830 -9.014 -1.353 1.00 98.38 92 VAL A O 1
ATOM 760 N N . VAL A 1 93 ? -16.419 -7.415 0.097 1.00 97.88 93 VAL A N 1
ATOM 761 C CA . VAL A 1 93 ? -17.760 -7.962 0.371 1.00 97.88 93 VAL A CA 1
ATOM 762 C C . VAL A 1 93 ? -18.619 -7.983 -0.892 1.00 97.88 93 VAL A C 1
ATOM 764 O O . VAL A 1 93 ? -19.388 -8.918 -1.086 1.00 97.88 93 VAL A O 1
ATOM 767 N N . ALA A 1 94 ? -18.459 -7.012 -1.795 1.00 97.81 94 ALA A N 1
ATOM 768 C CA . ALA A 1 94 ? -19.139 -7.019 -3.089 1.00 97.81 94 ALA A CA 1
ATOM 769 C C . ALA A 1 94 ? -18.741 -8.210 -3.981 1.00 97.81 94 ALA A C 1
ATOM 771 O O . ALA A 1 94 ? -19.501 -8.562 -4.878 1.00 97.81 94 ALA A O 1
ATOM 772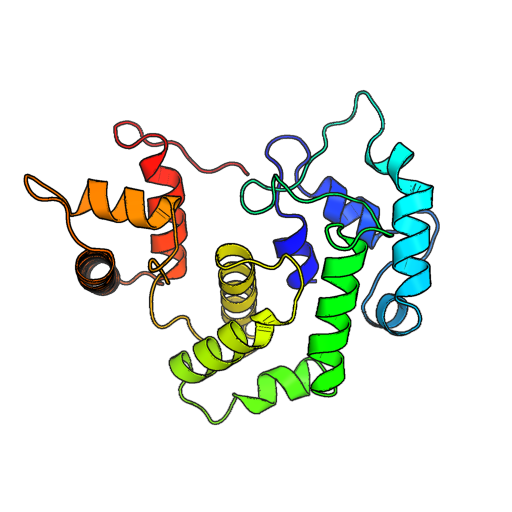 N N . ALA A 1 95 ? -17.576 -8.818 -3.746 1.00 97.31 95 ALA A N 1
ATOM 773 C CA . ALA A 1 95 ? -17.159 -10.060 -4.390 1.00 97.31 95 ALA A CA 1
ATOM 774 C C . ALA A 1 95 ? -17.546 -11.317 -3.586 1.00 97.31 95 ALA A C 1
ATOM 776 O O . ALA A 1 95 ? -17.364 -12.417 -4.084 1.00 97.31 95 ALA A O 1
ATOM 777 N N . GLY A 1 96 ? -18.085 -11.171 -2.370 1.00 97.88 96 GLY A N 1
ATOM 778 C CA . GLY A 1 96 ? -18.393 -12.257 -1.434 1.00 97.88 96 GLY A CA 1
ATOM 779 C C . GLY A 1 96 ? -17.345 -12.363 -0.327 1.00 97.88 96 GLY A C 1
ATOM 780 O O . GLY A 1 96 ? -17.626 -12.090 0.842 1.00 97.88 96 GLY A O 1
ATOM 781 N N . SER A 1 97 ? -16.112 -12.697 -0.694 1.00 97.38 97 SER A N 1
ATOM 782 C CA . SER A 1 97 ? -14.983 -12.846 0.227 1.00 97.38 97 SER A CA 1
ATOM 783 C C . SER A 1 97 ? -13.651 -12.515 -0.453 1.00 97.38 97 SER A C 1
ATOM 785 O O . SER A 1 97 ? -13.595 -12.280 -1.659 1.00 97.38 97 SER A O 1
ATOM 787 N N . HIS A 1 98 ? -12.541 -12.513 0.300 1.00 97.44 98 HIS A N 1
ATOM 788 C CA . HIS A 1 98 ? -11.204 -12.447 -0.312 1.00 97.44 98 HIS A CA 1
ATOM 789 C C . HIS A 1 98 ? -10.947 -13.625 -1.256 1.00 97.44 98 HIS A C 1
ATOM 791 O O . HIS A 1 98 ? -10.323 -13.426 -2.291 1.00 97.44 98 HIS A O 1
ATOM 797 N N . ALA A 1 99 ? -11.430 -14.822 -0.907 1.00 97.31 99 ALA A N 1
ATOM 798 C CA . ALA A 1 99 ? -11.257 -16.014 -1.730 1.00 97.31 99 ALA A CA 1
ATOM 799 C C . ALA A 1 99 ? -12.014 -15.879 -3.055 1.00 97.31 99 ALA A C 1
ATOM 801 O O . ALA A 1 99 ? -11.423 -16.093 -4.104 1.00 97.31 99 ALA A O 1
ATOM 802 N N . ASP A 1 100 ? -13.268 -15.426 -3.021 1.00 98.12 100 ASP A N 1
ATOM 803 C CA . ASP A 1 100 ? -14.069 -15.217 -4.235 1.00 98.12 100 ASP A CA 1
ATOM 804 C C . ASP A 1 100 ? -13.488 -14.102 -5.114 1.00 98.12 100 ASP A C 1
ATOM 806 O O . ASP A 1 100 ? -13.408 -14.227 -6.334 1.00 98.12 100 ASP A O 1
ATOM 810 N N . LEU A 1 101 ? -13.021 -13.018 -4.487 1.00 97.81 101 LEU A N 1
ATOM 811 C CA . LEU A 1 101 ? -12.398 -11.892 -5.175 1.00 97.81 101 LEU A CA 1
ATOM 812 C C . LEU A 1 101 ? -11.152 -12.308 -5.968 1.00 97.81 101 LEU A C 1
ATOM 814 O O . LEU A 1 101 ? -10.971 -11.854 -7.096 1.00 97.81 101 LEU A O 1
ATOM 818 N N . PHE A 1 102 ? -10.287 -13.136 -5.379 1.00 97.50 102 PHE A N 1
ATOM 819 C CA . PHE A 1 102 ? -9.082 -13.625 -6.050 1.00 97.50 102 PHE A CA 1
ATOM 820 C C . PHE A 1 102 ? -9.374 -14.808 -6.982 1.00 97.50 102 PHE A C 1
ATOM 822 O O . PHE A 1 102 ? -8.819 -14.863 -8.077 1.00 97.50 102 PHE A O 1
ATOM 829 N N . GLY A 1 103 ? -10.304 -15.690 -6.612 1.00 97.56 103 GLY A N 1
ATOM 830 C CA . GLY A 1 103 ? -10.776 -16.795 -7.451 1.00 97.56 103 GLY A CA 1
ATOM 831 C C . GLY A 1 103 ? -11.411 -16.316 -8.759 1.00 97.56 103 GLY A C 1
ATOM 832 O O . GLY A 1 103 ? -11.259 -16.954 -9.797 1.00 97.56 103 GLY A O 1
ATOM 833 N N . ALA A 1 104 ? -12.029 -15.129 -8.762 1.00 97.19 104 ALA A N 1
ATOM 834 C CA . ALA A 1 104 ? -12.605 -14.518 -9.961 1.00 97.19 104 ALA A CA 1
ATOM 835 C C . ALA A 1 104 ? -11.589 -14.244 -11.087 1.00 97.19 104 ALA A C 1
ATOM 837 O O . ALA A 1 104 ? -11.995 -14.052 -12.234 1.00 97.19 104 ALA A O 1
ATOM 838 N N . VAL A 1 105 ? -10.286 -14.208 -10.783 1.00 97.75 105 VAL A N 1
ATOM 839 C CA . VAL A 1 105 ? -9.220 -14.013 -11.778 1.00 97.75 105 VAL A CA 1
ATOM 840 C C . VAL A 1 105 ? -8.295 -15.220 -11.926 1.00 97.75 105 VAL A C 1
ATOM 842 O O . VAL A 1 105 ? -7.358 -15.158 -12.713 1.00 97.75 105 VAL A O 1
ATOM 845 N N . GLU A 1 106 ? -8.550 -16.318 -11.213 1.00 96.06 106 GLU A N 1
ATOM 846 C CA . GLU A 1 106 ? -7.651 -17.480 -11.158 1.00 96.06 106 GLU A CA 1
ATOM 847 C C . GLU A 1 106 ? -7.492 -18.184 -12.513 1.00 96.06 106 GLU A C 1
ATOM 849 O O . GLU A 1 106 ? -6.410 -18.659 -12.844 1.00 96.06 106 GLU A O 1
ATOM 854 N N . ALA A 1 107 ? -8.551 -18.203 -13.327 1.00 96.12 107 ALA A N 1
ATOM 855 C CA . ALA A 1 107 ? -8.528 -18.787 -14.669 1.00 96.12 107 ALA A CA 1
ATOM 856 C C . ALA A 1 107 ? -7.900 -17.870 -15.739 1.00 96.12 107 ALA A C 1
ATOM 858 O O . ALA A 1 107 ? -7.806 -18.262 -16.904 1.00 96.12 107 ALA A O 1
ATOM 859 N N . LEU A 1 108 ? -7.531 -16.636 -15.383 1.00 97.44 108 LEU A N 1
ATOM 860 C CA . LEU A 1 108 ? -6.916 -15.686 -16.307 1.00 97.44 108 LEU A CA 1
ATOM 861 C C . LEU A 1 108 ? -5.399 -15.874 -16.342 1.00 97.44 108 LEU A C 1
ATOM 863 O O . LEU A 1 108 ? -4.791 -16.409 -15.418 1.00 97.44 108 LEU A O 1
ATOM 867 N N . ASP A 1 109 ? -4.774 -15.351 -17.395 1.00 97.31 109 ASP A N 1
ATOM 868 C CA . ASP A 1 109 ? -3.332 -15.128 -17.372 1.00 97.31 109 ASP A CA 1
ATOM 869 C C . ASP A 1 109 ? -2.952 -14.251 -16.151 1.00 97.31 109 ASP A C 1
ATOM 871 O O . ASP A 1 109 ? -3.623 -13.235 -15.919 1.00 97.31 109 ASP A O 1
ATOM 875 N N . PRO A 1 110 ? -1.892 -14.583 -15.382 1.00 97.12 110 PRO A N 1
ATOM 876 C CA . PRO A 1 110 ? -1.544 -13.878 -14.145 1.00 97.12 110 PRO A CA 1
ATOM 877 C C . PRO A 1 110 ? -1.360 -12.365 -14.299 1.00 97.12 110 PRO A C 1
ATOM 879 O O . PRO A 1 110 ? -1.709 -11.604 -13.389 1.00 97.12 110 PRO A O 1
ATOM 882 N N . THR A 1 111 ? -0.846 -11.909 -15.447 1.00 96.19 111 THR A N 1
ATOM 883 C CA . THR A 1 111 ? -0.687 -10.474 -15.721 1.00 96.19 111 THR A CA 1
ATOM 884 C C . THR A 1 111 ? -2.034 -9.801 -15.940 1.00 96.19 111 THR A C 1
ATOM 886 O O . THR A 1 111 ? -2.298 -8.732 -15.390 1.00 96.19 111 THR A O 1
ATOM 889 N N . THR A 1 112 ? -2.936 -10.473 -16.657 1.00 97.25 112 THR A N 1
ATOM 890 C CA . THR A 1 112 ? -4.309 -10.007 -16.877 1.00 97.25 112 THR A CA 1
ATOM 891 C C . THR A 1 112 ? -5.098 -9.984 -15.568 1.00 97.25 112 THR A C 1
ATOM 893 O O . THR A 1 112 ? -5.799 -9.009 -15.290 1.00 97.25 112 THR A O 1
ATOM 896 N N . GLY A 1 113 ? -4.955 -11.016 -14.731 1.00 98.00 113 GLY A N 1
ATOM 897 C CA . GLY A 1 113 ? -5.598 -11.092 -13.420 1.00 98.00 113 GLY A CA 1
ATOM 898 C C . GLY A 1 113 ? -5.166 -9.960 -12.487 1.00 98.00 113 GLY A C 1
ATOM 899 O O . GLY A 1 113 ? -6.015 -9.302 -11.876 1.00 98.00 113 GLY A O 1
ATOM 900 N N . PHE A 1 114 ? -3.863 -9.653 -12.445 1.00 97.88 114 PHE A N 1
ATOM 901 C CA . PHE A 1 114 ? -3.350 -8.488 -11.719 1.00 97.88 114 PHE A CA 1
ATOM 902 C C . PHE A 1 114 ? -4.013 -7.197 -12.206 1.00 97.88 114 PHE A C 1
ATOM 904 O O . PHE A 1 114 ? -4.491 -6.392 -11.407 1.00 97.88 114 PHE A O 1
ATOM 911 N N . ASP A 1 115 ? -4.076 -7.013 -13.523 1.00 96.69 115 ASP A N 1
ATOM 912 C CA . ASP A 1 115 ? -4.574 -5.798 -14.158 1.00 96.69 115 ASP A CA 1
ATOM 913 C C . ASP A 1 115 ? -6.072 -5.566 -13.889 1.00 96.69 115 ASP A C 1
ATOM 915 O O . ASP A 1 115 ? -6.505 -4.438 -13.617 1.00 96.69 115 ASP A O 1
ATOM 919 N N . VAL A 1 116 ? -6.864 -6.643 -13.910 1.00 97.69 116 VAL A N 1
ATOM 920 C CA . VAL A 1 116 ? -8.289 -6.640 -13.549 1.00 97.69 116 VAL A CA 1
ATOM 921 C C . VAL A 1 116 ? -8.473 -6.216 -12.093 1.00 97.69 116 VAL A C 1
ATOM 923 O O . VAL A 1 116 ? -9.223 -5.272 -11.816 1.00 97.69 116 VAL A O 1
ATOM 926 N N . LEU A 1 117 ? -7.756 -6.849 -11.159 1.00 98.06 117 LEU A N 1
ATOM 927 C CA . LEU A 1 117 ? -7.846 -6.508 -9.739 1.00 98.06 117 LEU A CA 1
ATOM 928 C C . LEU A 1 117 ? -7.394 -5.067 -9.485 1.00 98.06 117 LEU A C 1
ATOM 930 O O . LEU A 1 117 ? -8.111 -4.307 -8.829 1.00 98.06 117 LEU A O 1
ATOM 934 N N . TYR A 1 118 ? -6.273 -4.654 -10.074 1.00 97.06 118 TYR A N 1
ATOM 935 C CA . TYR A 1 118 ? -5.696 -3.318 -9.938 1.00 97.06 118 TYR A CA 1
ATOM 936 C C . TYR A 1 118 ? -6.670 -2.213 -10.368 1.00 97.06 118 TYR A C 1
ATOM 938 O O . TYR A 1 118 ? -6.840 -1.200 -9.673 1.00 97.06 118 TYR A O 1
ATOM 946 N N . LYS A 1 119 ? -7.361 -2.416 -11.497 1.00 96.25 119 LYS A N 1
ATOM 947 C CA . LYS A 1 119 ? -8.410 -1.506 -11.979 1.00 96.25 119 LYS A CA 1
ATOM 948 C C . LYS A 1 119 ? -9.634 -1.537 -11.062 1.00 96.25 119 LYS A C 1
ATOM 950 O O . LYS A 1 119 ? -10.142 -0.473 -10.707 1.00 96.25 119 LYS A O 1
ATOM 955 N N . SER A 1 120 ? -10.070 -2.718 -10.616 1.00 97.62 120 SER A N 1
ATOM 956 C CA . SER A 1 120 ? -11.240 -2.864 -9.735 1.00 97.62 120 SER A CA 1
ATOM 957 C C . SER A 1 120 ? -11.074 -2.143 -8.386 1.00 97.62 120 SER A C 1
ATOM 959 O O . SER A 1 120 ? -12.036 -1.570 -7.865 1.00 97.62 120 SER A O 1
ATOM 961 N N . MET A 1 121 ? -9.841 -2.073 -7.868 1.00 97.50 121 MET A N 1
ATOM 962 C CA . MET A 1 121 ? -9.507 -1.370 -6.625 1.00 97.50 121 MET A CA 1
ATOM 963 C C . MET A 1 121 ? -9.666 0.154 -6.709 1.00 97.50 121 MET A C 1
ATOM 965 O O . MET A 1 121 ? -9.555 0.823 -5.685 1.00 97.50 121 MET A O 1
ATOM 969 N N . ALA A 1 122 ? -9.960 0.735 -7.880 1.00 95.94 122 ALA A N 1
ATOM 970 C CA . ALA A 1 122 ? -10.307 2.156 -7.995 1.00 95.94 122 ALA A CA 1
ATOM 971 C C . ALA A 1 122 ? -11.519 2.559 -7.126 1.00 95.94 122 ALA A C 1
ATOM 973 O O . ALA A 1 122 ? -11.692 3.738 -6.830 1.00 95.94 122 ALA A O 1
ATOM 974 N N . LYS A 1 123 ? -12.327 1.582 -6.686 1.00 96.62 123 LYS A N 1
ATOM 975 C CA . LYS A 1 123 ? -13.422 1.760 -5.720 1.00 96.62 123 LYS A CA 1
ATOM 976 C C . LYS A 1 123 ? -12.947 2.037 -4.286 1.00 96.62 123 LYS A C 1
ATOM 978 O O . LYS A 1 123 ? -13.729 2.534 -3.483 1.00 96.62 123 LYS A O 1
ATOM 983 N N . VAL A 1 124 ? -11.695 1.715 -3.946 1.00 97.75 124 VAL A N 1
ATOM 984 C CA . VAL A 1 124 ? -11.148 1.911 -2.597 1.00 97.75 124 VAL A CA 1
ATOM 985 C C . VAL A 1 124 ? -10.620 3.338 -2.462 1.00 97.75 124 VAL A C 1
ATOM 987 O O . VAL A 1 124 ? -9.597 3.713 -3.042 1.00 97.75 124 VAL A O 1
ATOM 990 N N . SER A 1 125 ? -11.318 4.144 -1.666 1.00 96.25 125 SER A N 1
ATOM 991 C CA . SER A 1 125 ? -11.017 5.559 -1.457 1.00 96.25 125 SER A CA 1
ATOM 992 C C . SER A 1 125 ? -9.575 5.763 -1.009 1.00 96.25 125 SER A C 1
ATOM 994 O O . SER A 1 125 ? -9.094 5.097 -0.098 1.00 96.25 125 SER A O 1
ATOM 996 N N . ARG A 1 126 ? -8.871 6.710 -1.644 1.00 94.50 126 ARG A N 1
ATOM 997 C CA . ARG A 1 126 ? -7.468 7.079 -1.344 1.00 94.50 126 ARG A CA 1
ATOM 998 C C . ARG A 1 126 ? -6.452 5.938 -1.419 1.00 94.50 126 ARG A C 1
ATOM 1000 O O . ARG A 1 126 ? -5.288 6.114 -1.068 1.00 94.50 126 ARG A O 1
ATOM 1007 N N . PHE A 1 127 ? -6.836 4.786 -1.949 1.00 94.88 127 PHE A N 1
ATOM 1008 C CA . PHE A 1 127 ? -5.910 3.714 -2.269 1.00 94.88 127 PHE A CA 1
ATOM 1009 C C . PHE A 1 127 ? -5.385 3.949 -3.689 1.00 94.88 127 PHE A C 1
ATOM 1011 O O . PHE A 1 127 ? -5.834 3.359 -4.664 1.00 94.88 127 PHE A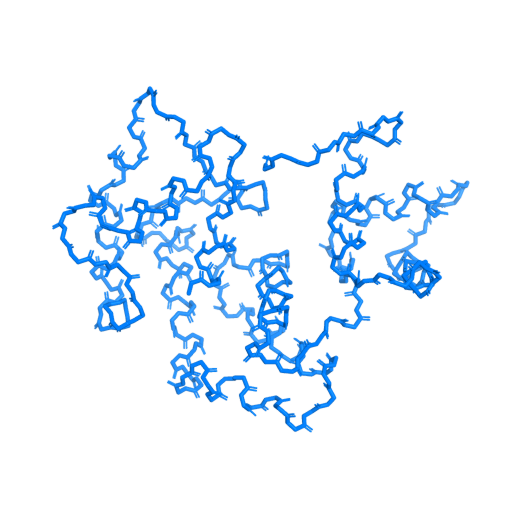 O 1
ATOM 1018 N N . GLY A 1 128 ? -4.490 4.934 -3.814 1.00 92.44 128 GLY A N 1
ATOM 1019 C CA . GLY A 1 128 ? -3.975 5.410 -5.101 1.00 92.44 128 GLY A CA 1
ATOM 1020 C C . GLY A 1 128 ? -3.155 4.371 -5.876 1.00 92.44 128 GLY A C 1
ATOM 1021 O O . GLY A 1 128 ? -3.039 3.216 -5.482 1.00 92.44 128 GLY A O 1
ATOM 1022 N N . ARG A 1 129 ? -2.562 4.793 -7.004 1.00 92.38 129 ARG A N 1
ATOM 1023 C CA . ARG A 1 129 ? -1.732 3.955 -7.904 1.00 92.38 129 ARG A CA 1
ATOM 1024 C C . ARG A 1 129 ? -0.729 3.076 -7.138 1.00 92.38 129 ARG A C 1
ATOM 1026 O O . ARG A 1 129 ? -0.820 1.859 -7.202 1.00 92.38 129 ARG A O 1
ATOM 1033 N N . VAL A 1 130 ? 0.145 3.720 -6.360 1.00 91.50 130 VAL A N 1
ATOM 1034 C CA . VAL A 1 130 ? 1.202 3.058 -5.572 1.00 91.50 130 VAL A CA 1
ATOM 1035 C C . VAL A 1 130 ? 0.605 2.061 -4.584 1.00 91.50 130 VAL A C 1
ATOM 1037 O O . VAL A 1 130 ? 0.989 0.907 -4.574 1.00 91.50 130 VAL A O 1
ATOM 1040 N N . ALA A 1 131 ? -0.408 2.462 -3.813 1.00 94.75 131 ALA A N 1
ATOM 1041 C CA . ALA A 1 131 ? -1.016 1.579 -2.821 1.00 94.75 131 ALA A CA 1
ATOM 1042 C C . ALA A 1 131 ? -1.650 0.323 -3.442 1.00 94.75 131 ALA A C 1
ATOM 1044 O O . ALA A 1 131 ? -1.507 -0.766 -2.897 1.00 94.75 131 ALA A O 1
ATOM 1045 N N . ARG A 1 132 ? -2.350 0.465 -4.575 1.00 96.06 132 ARG A N 1
ATOM 1046 C CA . ARG A 1 132 ? -2.945 -0.673 -5.298 1.00 96.06 132 ARG A CA 1
ATOM 1047 C C . ARG A 1 132 ? -1.875 -1.625 -5.808 1.00 96.06 132 ARG A C 1
ATOM 1049 O O . ARG A 1 132 ? -2.015 -2.830 -5.639 1.00 96.06 132 ARG A O 1
ATOM 1056 N N . PHE A 1 133 ? -0.816 -1.066 -6.388 1.00 95.00 133 PHE A N 1
ATOM 1057 C CA . PHE A 1 133 ? 0.317 -1.831 -6.882 1.00 95.00 133 PHE A CA 1
ATOM 1058 C C . PHE A 1 133 ? 1.020 -2.573 -5.733 1.00 95.00 133 PHE A C 1
ATOM 1060 O O . PHE A 1 133 ? 1.082 -3.795 -5.767 1.00 95.00 133 PHE A O 1
ATOM 1067 N N . ASP A 1 134 ? 1.413 -1.874 -4.663 1.00 95.00 134 ASP A N 1
ATOM 1068 C CA . ASP A 1 134 ? 2.056 -2.457 -3.474 1.00 95.00 134 ASP A CA 1
ATOM 1069 C C . ASP A 1 134 ? 1.211 -3.583 -2.855 1.00 95.00 134 ASP A C 1
ATOM 1071 O O . ASP A 1 134 ? 1.731 -4.631 -2.474 1.00 95.00 134 ASP A O 1
ATOM 1075 N N . TYR A 1 135 ? -0.108 -3.385 -2.759 1.00 97.69 135 TYR A N 1
ATOM 1076 C CA . TYR A 1 135 ? -1.025 -4.382 -2.208 1.00 97.69 135 TYR A CA 1
ATOM 1077 C C . TYR A 1 135 ? -1.082 -5.651 -3.052 1.00 97.69 135 TYR A C 1
ATOM 1079 O O . TYR A 1 135 ? -0.907 -6.736 -2.502 1.00 97.69 135 TYR A O 1
ATOM 1087 N N . LEU A 1 136 ? -1.299 -5.533 -4.363 1.00 97.69 136 LEU A N 1
ATOM 1088 C CA . LEU A 1 136 ? -1.410 -6.703 -5.235 1.00 97.69 136 LEU A CA 1
ATOM 1089 C C . LEU A 1 136 ? -0.062 -7.401 -5.431 1.00 97.69 136 LEU A C 1
ATOM 1091 O O . LEU A 1 136 ? -0.016 -8.628 -5.456 1.00 97.69 136 LEU A O 1
ATOM 1095 N N . SER A 1 137 ? 1.040 -6.651 -5.462 1.00 96.12 137 SER A N 1
ATOM 1096 C CA . SER A 1 137 ? 2.389 -7.221 -5.472 1.00 96.12 137 SER A CA 1
ATOM 1097 C C . SER A 1 137 ? 2.675 -8.012 -4.192 1.00 96.12 137 SER A C 1
ATOM 1099 O O . SER A 1 137 ? 3.295 -9.069 -4.248 1.00 96.12 137 SER A O 1
ATOM 1101 N N . LEU A 1 138 ? 2.192 -7.563 -3.027 1.00 96.38 138 LEU A N 1
ATOM 1102 C CA . LEU A 1 138 ? 2.293 -8.350 -1.793 1.00 96.38 138 LEU A CA 1
ATOM 1103 C C . LEU A 1 138 ? 1.352 -9.558 -1.772 1.00 96.38 138 LEU A C 1
ATOM 1105 O O . LEU A 1 138 ? 1.746 -10.598 -1.261 1.00 96.38 138 LEU A O 1
ATOM 1109 N N . VAL A 1 139 ? 0.137 -9.446 -2.315 1.00 97.50 139 VAL A N 1
ATOM 1110 C CA . VAL A 1 139 ? -0.778 -10.593 -2.484 1.00 97.50 139 VAL A CA 1
ATOM 1111 C C . VAL A 1 139 ? -0.119 -11.676 -3.344 1.00 97.50 139 VAL A C 1
ATOM 1113 O O . VAL A 1 139 ? -0.129 -12.837 -2.948 1.00 97.50 139 VAL A O 1
ATOM 1116 N N . SER A 1 140 ? 0.516 -11.281 -4.451 1.00 95.88 140 SER A N 1
ATOM 1117 C CA . SER A 1 140 ? 1.301 -12.152 -5.333 1.00 95.88 140 SER A CA 1
ATOM 1118 C C . SER A 1 140 ? 2.462 -12.834 -4.599 1.00 95.88 140 SER A C 1
ATOM 1120 O O . SER A 1 140 ? 2.531 -14.056 -4.541 1.00 95.88 140 SER A O 1
ATOM 1122 N N . LYS A 1 141 ? 3.336 -12.054 -3.946 1.00 94.56 141 LYS A N 1
ATOM 1123 C CA . LYS A 1 141 ? 4.518 -12.568 -3.222 1.00 94.56 141 LYS A CA 1
ATOM 1124 C C . LYS A 1 141 ? 4.192 -13.473 -2.037 1.00 94.56 141 LYS A C 1
ATOM 1126 O O . LYS A 1 141 ? 5.033 -14.261 -1.625 1.00 94.56 141 LYS A O 1
ATOM 1131 N N . LEU A 1 142 ? 3.022 -13.283 -1.433 1.00 96.56 142 LEU A N 1
ATOM 1132 C CA . LEU A 1 142 ? 2.521 -14.129 -0.351 1.00 96.56 142 LEU A CA 1
ATOM 1133 C C . LEU A 1 142 ? 1.720 -15.326 -0.877 1.00 96.56 142 LEU A C 1
ATOM 1135 O O . LEU A 1 142 ? 1.126 -16.032 -0.068 1.00 96.56 142 LEU A O 1
ATOM 1139 N N . GLU A 1 143 ? 1.673 -15.517 -2.199 1.00 95.88 143 GLU A N 1
ATOM 1140 C CA . GLU A 1 143 ? 0.987 -16.623 -2.872 1.00 95.88 143 GLU A CA 1
ATOM 1141 C C . GLU A 1 143 ? -0.506 -16.699 -2.512 1.00 95.88 143 GLU A C 1
ATOM 1143 O O . GLU A 1 143 ? -1.121 -17.761 -2.490 1.00 95.88 143 GLU A O 1
ATOM 1148 N N . LEU A 1 144 ? -1.114 -15.541 -2.229 1.00 96.00 144 LEU A N 1
ATOM 1149 C CA . LEU A 1 144 ? -2.541 -15.433 -1.914 1.00 96.00 144 LEU A CA 1
ATOM 1150 C C . LEU A 1 144 ? -3.413 -15.387 -3.177 1.00 96.00 144 LEU A C 1
ATOM 1152 O O . LEU A 1 144 ? -4.622 -15.590 -3.089 1.00 96.00 144 LEU A O 1
ATOM 1156 N N . ALA A 1 145 ? -2.813 -15.079 -4.328 1.00 97.00 145 ALA A N 1
ATOM 1157 C CA . ALA A 1 145 ? -3.429 -15.158 -5.646 1.00 97.00 145 ALA A CA 1
ATOM 1158 C C . ALA A 1 145 ? -2.340 -15.338 -6.715 1.00 97.00 145 ALA A C 1
ATOM 1160 O O . ALA A 1 145 ? -1.278 -14.716 -6.620 1.00 97.00 145 ALA A O 1
ATOM 1161 N N . ASN A 1 146 ? -2.621 -16.128 -7.755 1.00 96.69 146 ASN A N 1
ATOM 1162 C CA . ASN A 1 146 ? -1.734 -16.292 -8.910 1.00 96.69 146 ASN A CA 1
ATOM 1163 C C . ASN A 1 146 ? -1.843 -15.090 -9.863 1.00 96.69 146 ASN A C 1
ATOM 1165 O O . ASN A 1 146 ? -2.456 -15.155 -10.926 1.00 96.69 146 ASN A O 1
ATOM 1169 N N . ILE A 1 147 ? -1.288 -13.961 -9.440 1.00 97.06 147 ILE A N 1
ATOM 1170 C CA . ILE A 1 147 ? -1.258 -12.709 -10.196 1.00 97.06 147 ILE A CA 1
ATOM 1171 C C . ILE A 1 147 ? 0.160 -12.159 -10.186 1.00 97.06 147 ILE A C 1
ATOM 1173 O O . ILE A 1 147 ? 0.862 -12.310 -9.191 1.00 97.06 147 ILE A O 1
ATOM 1177 N N . VAL A 1 148 ? 0.580 -11.477 -11.246 1.00 95.00 148 VAL A N 1
ATOM 1178 C CA . VAL A 1 148 ? 1.873 -10.773 -11.284 1.00 95.00 148 VAL A CA 1
ATOM 1179 C C . VAL A 1 148 ? 1.712 -9.454 -12.034 1.00 95.00 148 VAL A C 1
ATOM 1181 O O . VAL A 1 148 ? 0.944 -9.398 -12.992 1.00 95.00 148 VAL A O 1
ATOM 1184 N N . PRO A 1 149 ? 2.383 -8.367 -11.626 1.00 93.56 149 PRO A N 1
ATOM 1185 C CA . PRO A 1 149 ? 2.341 -7.141 -12.408 1.00 93.56 149 PRO A CA 1
ATOM 1186 C C . PRO A 1 149 ? 2.972 -7.382 -13.784 1.00 93.56 149 PRO A C 1
ATOM 1188 O O . PRO A 1 149 ? 4.049 -7.959 -13.871 1.00 93.56 149 PRO A O 1
ATOM 1191 N N . ALA A 1 150 ? 2.328 -6.912 -14.854 1.00 87.88 150 ALA A N 1
ATOM 1192 C CA . ALA A 1 150 ? 2.902 -6.985 -16.204 1.00 87.88 150 ALA A CA 1
ATOM 1193 C C . ALA A 1 150 ? 4.120 -6.060 -16.374 1.00 87.88 150 ALA A C 1
ATOM 1195 O O . ALA A 1 150 ? 4.965 -6.283 -17.232 1.00 87.88 150 ALA A O 1
ATOM 1196 N N . HIS A 1 151 ? 4.140 -4.973 -15.599 1.00 86.19 151 HIS A N 1
ATOM 1197 C CA . HIS A 1 151 ? 5.075 -3.866 -15.737 1.00 86.19 151 HIS A CA 1
ATOM 1198 C C . HIS A 1 151 ? 5.056 -2.967 -14.491 1.00 86.19 151 HIS A C 1
ATOM 1200 O O . HIS A 1 151 ? 4.231 -3.138 -13.595 1.00 86.19 151 HIS A O 1
ATOM 1206 N N . THR A 1 152 ? 5.912 -1.946 -14.448 1.00 84.69 152 THR A N 1
ATOM 1207 C CA . THR A 1 152 ? 6.087 -1.018 -13.307 1.00 84.69 152 THR A CA 1
ATOM 1208 C C . THR A 1 152 ? 4.984 0.050 -13.150 1.00 84.69 152 THR A C 1
ATOM 1210 O O . THR A 1 152 ? 5.021 0.860 -12.219 1.00 84.69 152 THR A O 1
ATOM 1213 N N . TYR A 1 153 ? 3.979 0.072 -14.040 1.00 82.75 153 TYR A N 1
ATOM 1214 C CA . TYR A 1 153 ? 2.857 1.032 -14.046 1.00 82.75 153 TYR A CA 1
ATOM 1215 C C . TYR A 1 153 ? 3.333 2.497 -13.933 1.00 82.75 153 TYR A C 1
ATOM 1217 O O . TYR A 1 153 ? 2.824 3.263 -13.103 1.00 82.75 153 TYR A O 1
ATOM 1225 N N . LEU A 1 154 ? 4.316 2.906 -14.750 1.00 78.75 154 LEU A N 1
ATOM 1226 C CA . LEU A 1 154 ? 4.901 4.260 -14.708 1.00 78.75 154 LEU A CA 1
ATOM 1227 C C . LEU A 1 154 ? 3.943 5.347 -15.195 1.00 78.75 154 LEU A C 1
ATOM 1229 O O . LEU A 1 154 ? 4.115 6.523 -14.865 1.00 78.75 154 LEU A O 1
ATOM 1233 N N . ILE A 1 155 ? 2.937 4.988 -15.991 1.00 75.56 155 ILE A N 1
ATOM 1234 C CA . ILE A 1 155 ? 1.964 5.945 -16.515 1.00 75.56 155 ILE A CA 1
ATOM 1235 C C . ILE A 1 155 ? 1.165 6.535 -15.343 1.00 75.56 155 ILE A C 1
ATOM 1237 O O . ILE A 1 155 ? 0.488 5.829 -14.596 1.00 75.56 155 ILE A O 1
ATOM 1241 N N . GLY A 1 156 ? 1.273 7.853 -15.161 1.00 72.00 156 GLY A N 1
ATOM 1242 C CA . GLY A 1 156 ? 0.686 8.562 -14.019 1.00 72.00 156 GLY A CA 1
ATOM 1243 C C . GLY A 1 156 ? 1.477 8.431 -12.708 1.00 72.00 156 GLY A C 1
ATOM 1244 O O . GLY A 1 156 ? 1.037 8.937 -11.675 1.00 72.00 156 GLY A O 1
ATOM 1245 N N . ALA A 1 157 ? 2.644 7.780 -12.721 1.00 79.44 157 ALA A N 1
ATOM 1246 C CA . ALA A 1 157 ? 3.606 7.822 -11.626 1.00 79.44 157 ALA A CA 1
ATOM 1247 C C . ALA A 1 157 ? 4.432 9.115 -11.698 1.00 79.44 157 ALA A C 1
ATOM 1249 O O . ALA A 1 157 ? 4.799 9.561 -12.779 1.00 79.44 157 ALA A O 1
ATOM 1250 N N . THR A 1 158 ? 4.759 9.714 -10.552 1.00 82.69 158 THR A N 1
ATOM 1251 C CA . THR A 1 158 ? 5.654 10.883 -10.498 1.00 82.69 158 THR A CA 1
ATOM 1252 C C . THR A 1 158 ? 7.096 10.457 -10.234 1.00 82.69 158 THR A C 1
ATOM 1254 O O . THR A 1 158 ? 7.952 10.626 -11.094 1.00 82.69 158 THR A O 1
ATOM 1257 N N . GLY A 1 159 ? 7.362 9.850 -9.072 1.00 84.25 159 GLY A N 1
ATOM 1258 C CA . GLY A 1 159 ? 8.704 9.421 -8.654 1.00 84.25 159 GLY A CA 1
ATOM 1259 C C . GLY A 1 159 ? 9.348 8.393 -9.594 1.00 84.25 159 GLY A C 1
ATOM 1260 O O . GLY A 1 159 ? 10.384 8.700 -10.177 1.00 84.25 159 GLY A O 1
ATOM 1261 N N . PRO A 1 160 ? 8.748 7.205 -9.786 1.00 85.94 160 PRO A N 1
ATOM 1262 C CA . PRO A 1 160 ? 9.288 6.174 -10.675 1.00 85.94 160 PRO A CA 1
ATOM 1263 C C . PRO A 1 160 ? 9.494 6.652 -12.115 1.00 85.94 160 PRO A C 1
ATOM 1265 O O . PRO A 1 160 ? 10.531 6.374 -12.705 1.00 85.94 160 PRO A O 1
ATOM 1268 N N . LEU A 1 161 ? 8.549 7.426 -12.666 1.00 89.38 161 LEU A N 1
ATOM 1269 C CA . LEU A 1 161 ? 8.668 7.984 -14.015 1.00 89.38 161 LEU A CA 1
ATOM 1270 C C . LEU A 1 161 ? 9.841 8.962 -14.115 1.00 89.38 161 LEU A C 1
ATOM 1272 O O . LEU A 1 161 ? 10.598 8.911 -15.077 1.00 89.38 161 LEU A O 1
ATOM 1276 N N . TYR A 1 162 ? 10.012 9.833 -13.120 1.00 88.69 162 TYR A N 1
ATOM 1277 C CA . TYR A 1 162 ? 11.163 10.729 -13.071 1.00 88.69 162 TYR A CA 1
ATOM 1278 C C . TYR A 1 162 ? 12.480 9.947 -12.958 1.00 88.69 162 TYR A C 1
ATOM 1280 O O . TYR A 1 162 ? 13.436 10.260 -13.659 1.00 88.69 162 TYR A O 1
ATOM 1288 N N . GLY A 1 163 ? 12.515 8.879 -12.155 1.00 90.88 163 GLY A N 1
ATOM 1289 C CA . GLY A 1 163 ? 13.654 7.960 -12.102 1.00 90.88 163 GLY A CA 1
ATOM 1290 C C . GLY A 1 163 ? 13.952 7.310 -13.453 1.00 90.88 163 GLY A C 1
ATOM 1291 O O . GLY A 1 163 ? 15.092 7.339 -13.902 1.00 90.88 163 GLY A O 1
ATOM 1292 N N . ALA A 1 164 ? 12.935 6.798 -14.146 1.00 92.19 164 ALA A N 1
ATOM 1293 C CA . ALA A 1 164 ? 13.095 6.234 -15.485 1.00 92.19 164 ALA A CA 1
ATOM 1294 C C . ALA A 1 164 ? 13.604 7.282 -16.489 1.00 92.19 164 ALA A C 1
ATOM 1296 O O . ALA A 1 164 ? 14.486 6.993 -17.293 1.00 92.19 164 ALA A O 1
ATOM 1297 N N . GLN A 1 165 ? 13.112 8.522 -16.408 1.00 92.25 165 GLN A N 1
ATOM 1298 C CA . GLN A 1 165 ? 13.596 9.634 -17.229 1.00 92.25 165 GLN A CA 1
ATOM 1299 C C . GLN A 1 165 ? 15.053 9.985 -16.934 1.00 92.25 165 GLN A C 1
ATOM 1301 O O . GLN A 1 165 ? 15.787 10.260 -17.871 1.00 92.25 165 GLN A O 1
ATOM 1306 N N . LEU A 1 166 ? 15.491 9.954 -15.675 1.00 91.88 166 LEU A N 1
ATOM 1307 C CA . LEU A 1 166 ? 16.896 10.180 -15.322 1.00 91.88 166 LEU A CA 1
ATOM 1308 C C . LEU A 1 166 ? 17.810 9.047 -15.798 1.00 91.88 166 LEU A C 1
ATOM 1310 O O . LEU A 1 166 ? 18.950 9.296 -16.178 1.00 91.88 166 LEU A O 1
ATOM 1314 N N . LEU A 1 167 ? 17.325 7.806 -15.742 1.00 91.88 167 LEU A N 1
ATOM 1315 C CA . LEU A 1 167 ? 18.108 6.629 -16.106 1.00 91.88 167 LEU A CA 1
ATOM 1316 C C . LEU A 1 167 ? 18.255 6.481 -17.626 1.00 91.88 167 LEU A C 1
ATOM 1318 O O . LEU A 1 167 ? 19.342 6.193 -18.119 1.00 91.88 167 LEU A O 1
ATOM 1322 N N . LEU A 1 168 ? 17.154 6.669 -18.358 1.00 91.69 168 LEU A N 1
ATOM 1323 C CA . LEU A 1 168 ? 17.060 6.411 -19.798 1.00 91.69 168 LEU A CA 1
ATOM 1324 C C . LEU A 1 168 ? 17.184 7.691 -20.634 1.00 91.69 168 LEU A C 1
ATOM 1326 O O . LEU A 1 168 ? 17.723 7.682 -21.743 1.00 91.69 168 LEU A O 1
ATOM 1330 N N . GLY A 1 169 ? 16.666 8.805 -20.115 1.00 77.44 169 GLY A N 1
ATOM 1331 C CA . GLY A 1 169 ? 16.683 10.103 -20.773 1.00 77.44 169 GLY A CA 1
ATOM 1332 C C . GLY A 1 169 ? 18.077 10.706 -20.710 1.00 77.44 169 GLY A C 1
ATOM 1333 O O . GLY A 1 169 ? 18.457 11.341 -19.733 1.00 77.44 169 GLY A O 1
ATOM 1334 N N . ARG A 1 170 ? 18.850 10.491 -21.776 1.00 72.00 170 ARG A N 1
ATOM 1335 C CA . ARG A 1 170 ? 20.132 11.165 -22.008 1.00 72.00 170 ARG A CA 1
ATOM 1336 C C . ARG A 1 170 ? 19.892 12.627 -22.427 1.00 72.00 170 ARG A C 1
ATOM 1338 O O . ARG A 1 170 ? 19.411 13.440 -21.650 1.00 72.00 170 ARG A O 1
ATOM 1345 N N . SER A 1 171 ? 20.192 12.979 -23.676 1.00 67.38 171 SER A N 1
ATOM 1346 C CA . SER A 1 171 ? 20.024 14.333 -24.228 1.00 67.38 171 SER A CA 1
ATOM 1347 C C . SER A 1 171 ? 18.585 14.676 -24.643 1.00 67.38 171 SER A C 1
ATOM 1349 O O . SER A 1 171 ? 18.295 15.835 -24.932 1.00 67.38 171 SER A O 1
ATOM 1351 N N . LYS A 1 172 ? 17.675 13.692 -24.680 1.00 77.56 172 LYS A N 1
ATOM 1352 C CA . LYS A 1 172 ? 16.262 13.857 -25.051 1.00 77.56 172 LYS A CA 1
ATOM 1353 C C . LYS A 1 172 ? 15.364 13.397 -23.905 1.00 77.56 172 LYS A C 1
ATOM 1355 O O . LYS A 1 172 ? 15.570 12.325 -23.339 1.00 77.56 172 LYS A O 1
ATOM 1360 N N . ARG A 1 173 ? 14.325 14.183 -23.609 1.00 84.69 173 ARG A N 1
ATOM 1361 C CA . ARG A 1 173 ? 13.261 13.789 -22.679 1.00 84.69 173 ARG A CA 1
ATOM 1362 C C . ARG A 1 173 ? 12.366 12.734 -23.332 1.00 84.69 173 ARG A C 1
ATOM 1364 O O . ARG A 1 173 ? 11.740 13.015 -24.352 1.00 84.69 173 ARG A O 1
ATOM 1371 N N . LEU A 1 174 ? 12.307 11.552 -22.729 1.00 88.62 174 LEU A N 1
ATOM 1372 C CA . LEU A 1 174 ? 11.450 10.449 -23.161 1.00 88.62 174 LEU A CA 1
ATOM 1373 C C . LEU A 1 174 ? 10.015 10.616 -22.633 1.00 88.62 174 LEU A C 1
ATOM 1375 O O . LEU A 1 174 ? 9.790 11.134 -21.530 1.00 88.62 174 LEU A O 1
ATOM 1379 N N . SER A 1 175 ? 9.044 10.172 -23.428 1.00 89.81 175 SER A N 1
ATOM 1380 C CA . SER A 1 175 ? 7.643 10.032 -23.029 1.00 89.81 175 SER A CA 1
ATOM 1381 C C . SER A 1 175 ? 7.465 8.919 -21.991 1.00 89.81 175 SER A C 1
ATOM 1383 O O . SER A 1 175 ? 8.315 8.045 -21.841 1.00 89.81 175 SER A O 1
ATOM 1385 N N . SER A 1 176 ? 6.336 8.910 -21.271 1.00 88.44 176 SER A N 1
ATOM 1386 C CA . SER A 1 176 ? 6.054 7.853 -20.286 1.00 88.44 176 SER A CA 1
ATOM 1387 C C . SER A 1 176 ? 5.997 6.456 -20.896 1.00 88.44 176 SER A C 1
ATOM 1389 O O . SER A 1 176 ? 6.343 5.505 -20.206 1.00 88.44 176 SER A O 1
ATOM 1391 N N . ARG A 1 177 ? 5.582 6.334 -22.164 1.00 89.75 177 ARG A N 1
ATOM 1392 C CA . ARG A 1 177 ? 5.577 5.054 -22.878 1.00 89.75 177 ARG A CA 1
ATOM 1393 C C . ARG A 1 177 ? 6.994 4.619 -23.244 1.00 89.75 177 ARG A C 1
ATOM 1395 O O . ARG A 1 177 ? 7.374 3.532 -22.854 1.00 89.75 177 ARG A O 1
ATOM 1402 N N . GLU A 1 178 ? 7.804 5.500 -23.832 1.00 91.44 178 GLU A N 1
ATOM 1403 C CA . GLU A 1 178 ? 9.221 5.193 -24.106 1.00 91.44 178 GLU A CA 1
ATOM 1404 C C . GLU A 1 178 ? 9.988 4.823 -22.820 1.00 91.44 178 GLU A C 1
ATOM 1406 O O . GLU A 1 178 ? 10.822 3.923 -22.826 1.00 91.44 178 GLU A O 1
ATOM 1411 N N . CYS A 1 179 ? 9.695 5.488 -21.693 1.00 92.50 179 CYS A N 1
ATOM 1412 C CA . CYS A 1 179 ? 10.250 5.100 -20.396 1.00 92.50 179 CYS A CA 1
ATOM 1413 C C . CYS A 1 179 ? 9.756 3.727 -19.929 1.00 92.50 179 CYS A C 1
ATOM 1415 O O . CYS A 1 179 ? 10.544 2.978 -19.368 1.00 92.50 179 CYS A O 1
ATOM 1417 N N . GLN A 1 180 ? 8.473 3.411 -20.113 1.00 90.88 180 GLN A N 1
ATOM 1418 C CA . GLN A 1 180 ? 7.913 2.112 -19.739 1.00 90.88 180 GLN A CA 1
ATOM 1419 C C . GLN A 1 180 ? 8.587 0.989 -20.530 1.00 90.88 180 GLN A C 1
ATOM 1421 O O . GLN A 1 180 ? 9.114 0.068 -19.914 1.00 90.88 180 GLN A O 1
ATOM 1426 N N . ASP A 1 181 ? 8.665 1.135 -21.852 1.00 91.81 181 ASP A N 1
ATOM 1427 C CA . ASP A 1 181 ? 9.270 0.151 -22.752 1.00 91.81 181 ASP A CA 1
ATOM 1428 C C . ASP A 1 181 ? 10.747 -0.095 -22.378 1.00 91.81 181 ASP A C 1
ATOM 1430 O O . ASP A 1 181 ? 11.176 -1.233 -22.197 1.00 91.81 181 ASP A O 1
ATOM 1434 N N . GLY A 1 182 ? 11.521 0.974 -22.147 1.00 92.94 182 GLY A N 1
ATOM 1435 C CA . GLY A 1 182 ? 12.928 0.847 -21.750 1.00 92.94 182 GLY A CA 1
ATOM 1436 C C . GLY A 1 182 ? 13.137 0.257 -20.348 1.00 92.94 182 GLY A C 1
ATOM 1437 O O . GLY A 1 182 ? 14.126 -0.437 -20.111 1.00 92.94 182 GLY A O 1
ATOM 1438 N N . ILE A 1 183 ? 12.222 0.503 -19.403 1.00 93.44 183 ILE A N 1
ATOM 1439 C CA . ILE A 1 183 ? 12.279 -0.131 -18.078 1.00 93.44 183 ILE A CA 1
ATOM 1440 C C . ILE A 1 183 ? 11.901 -1.612 -18.156 1.00 93.44 183 ILE A C 1
ATOM 1442 O O . ILE A 1 183 ? 12.524 -2.406 -17.460 1.00 93.44 183 ILE A O 1
ATOM 1446 N N . GLU A 1 184 ? 10.959 -2.003 -19.014 1.00 92.19 184 GLU A N 1
ATOM 1447 C CA . GLU A 1 184 ? 10.625 -3.415 -19.252 1.00 92.19 184 GLU A CA 1
ATOM 1448 C C . GLU A 1 184 ? 11.787 -4.186 -19.897 1.00 92.19 184 GLU A C 1
ATOM 1450 O O . GLU A 1 184 ? 12.026 -5.349 -19.571 1.00 92.19 184 GLU A O 1
ATOM 1455 N N . GLU A 1 185 ? 12.553 -3.558 -20.792 1.00 93.75 185 GLU A N 1
ATOM 1456 C CA . GLU A 1 185 ? 13.789 -4.156 -21.315 1.00 93.75 185 GLU A CA 1
ATOM 1457 C C . GLU A 1 185 ? 14.840 -4.345 -20.214 1.00 93.75 185 GLU A C 1
ATOM 1459 O O . GLU A 1 185 ? 15.451 -5.413 -20.109 1.00 93.75 185 GLU A O 1
ATOM 1464 N N . LEU A 1 186 ? 15.024 -3.334 -19.357 1.00 93.31 186 LEU A N 1
ATOM 1465 C CA . LEU A 1 186 ? 15.948 -3.408 -18.226 1.00 93.31 186 LEU A CA 1
ATOM 1466 C C . LEU A 1 186 ? 15.528 -4.479 -17.210 1.00 93.31 186 LEU A C 1
ATOM 1468 O O . LEU A 1 186 ? 16.380 -5.188 -16.681 1.00 93.31 186 LEU A O 1
ATOM 1472 N N . GLU A 1 187 ? 14.230 -4.607 -16.954 1.00 92.94 187 GLU A N 1
ATOM 1473 C CA . GLU A 1 187 ? 13.640 -5.646 -16.110 1.00 92.94 187 GLU A CA 1
ATOM 1474 C C . GLU A 1 187 ? 14.032 -7.040 -16.587 1.00 92.94 187 GLU A C 1
ATOM 1476 O O . GLU A 1 187 ? 14.615 -7.814 -15.825 1.00 92.94 187 GLU A O 1
ATOM 1481 N N . LYS A 1 188 ? 13.794 -7.323 -17.872 1.00 91.69 188 LYS A N 1
ATOM 1482 C CA . LYS A 1 188 ? 14.139 -8.602 -18.504 1.00 91.69 188 LYS A CA 1
ATOM 1483 C C . LYS A 1 188 ? 15.639 -8.867 -18.446 1.00 91.69 188 LYS A C 1
ATOM 1485 O O . LYS A 1 188 ? 16.050 -9.988 -18.166 1.00 91.69 188 LYS A O 1
ATOM 1490 N N . TYR A 1 189 ? 16.453 -7.839 -18.683 1.00 95.12 189 TYR A N 1
ATOM 1491 C CA . TYR A 1 189 ? 17.909 -7.951 -18.625 1.00 95.12 189 TYR A CA 1
ATOM 1492 C C . TYR A 1 189 ? 18.422 -8.267 -17.211 1.00 95.12 189 TYR A C 1
ATOM 1494 O O . TYR A 1 189 ? 19.316 -9.095 -17.048 1.00 95.12 189 TYR A O 1
ATOM 1502 N N . LEU A 1 190 ? 17.866 -7.617 -16.184 1.00 93.94 190 LEU A N 1
ATOM 1503 C CA . LEU A 1 190 ? 18.258 -7.820 -14.786 1.00 93.94 190 LEU A CA 1
ATOM 1504 C C . LEU A 1 190 ? 17.607 -9.052 -14.146 1.00 93.94 190 LEU A C 1
ATOM 1506 O O . LEU A 1 190 ? 18.063 -9.485 -13.088 1.00 93.94 190 LEU A O 1
ATOM 1510 N N . ASN A 1 191 ? 16.563 -9.601 -14.772 1.00 92.94 191 ASN A N 1
ATOM 1511 C CA . ASN A 1 191 ? 15.753 -10.703 -14.261 1.00 92.94 191 ASN A CA 1
ATOM 1512 C C . ASN A 1 191 ? 15.209 -10.422 -12.845 1.00 92.94 191 ASN A C 1
ATOM 1514 O O . ASN A 1 191 ? 15.363 -11.220 -11.918 1.00 92.94 191 ASN A O 1
ATOM 1518 N N . VAL A 1 192 ? 14.607 -9.244 -12.672 1.00 91.88 192 VAL A N 1
ATOM 1519 C CA . VAL A 1 192 ? 13.951 -8.809 -11.427 1.00 91.88 192 VAL A CA 1
ATOM 1520 C C . VAL A 1 192 ? 12.490 -8.478 -11.704 1.00 91.88 192 VAL A C 1
ATOM 1522 O O . VAL A 1 192 ? 12.156 -8.128 -12.823 1.00 91.88 192 VAL A O 1
ATOM 1525 N N . GLY A 1 193 ? 11.618 -8.566 -10.698 1.00 89.75 193 GLY A N 1
ATOM 1526 C CA . GLY A 1 193 ? 10.204 -8.219 -10.875 1.00 89.75 193 GLY A CA 1
ATOM 1527 C C . GLY A 1 193 ? 9.979 -6.716 -11.116 1.00 89.75 193 GLY A C 1
ATOM 1528 O O . GLY A 1 193 ? 10.777 -5.893 -10.637 1.00 89.75 193 GLY A O 1
ATOM 1529 N N . PRO A 1 194 ? 8.870 -6.322 -11.776 1.00 90.50 194 PRO A N 1
ATOM 1530 C CA . PRO A 1 194 ? 8.569 -4.914 -12.026 1.00 90.50 194 PRO A CA 1
ATOM 1531 C C . PRO A 1 194 ? 8.468 -4.093 -10.734 1.00 90.50 194 PRO A C 1
ATOM 1533 O O . PRO A 1 194 ? 8.856 -2.929 -10.665 1.00 90.50 194 PRO A O 1
ATOM 1536 N N . ASP A 1 195 ? 7.975 -4.699 -9.663 1.00 89.25 195 ASP A N 1
ATOM 1537 C CA . ASP A 1 195 ? 7.857 -4.069 -8.355 1.00 89.25 195 ASP A CA 1
ATOM 1538 C C . ASP A 1 195 ? 9.212 -3.684 -7.746 1.00 89.25 195 ASP A C 1
ATOM 1540 O O . ASP A 1 195 ? 9.349 -2.600 -7.180 1.00 89.25 195 ASP A O 1
ATOM 1544 N N . VAL A 1 196 ? 10.239 -4.516 -7.935 1.00 91.06 196 VAL A N 1
ATOM 1545 C CA . VAL A 1 196 ? 11.601 -4.229 -7.468 1.00 91.06 196 VAL A CA 1
ATOM 1546 C C . VAL A 1 196 ? 12.175 -3.025 -8.210 1.00 91.06 196 VAL A C 1
ATOM 1548 O O . VAL A 1 196 ? 12.820 -2.169 -7.594 1.00 91.06 196 VAL A O 1
ATOM 1551 N N . LEU A 1 197 ? 11.943 -2.936 -9.522 1.00 92.12 197 LEU A N 1
ATOM 1552 C CA . LEU A 1 197 ? 12.393 -1.800 -10.324 1.00 92.12 197 LEU A CA 1
ATOM 1553 C C . LEU A 1 197 ? 11.620 -0.519 -10.013 1.00 92.12 197 LEU A C 1
ATOM 1555 O O . LEU A 1 197 ? 12.243 0.540 -9.932 1.00 92.12 197 LEU A O 1
ATOM 1559 N N . GLU A 1 198 ? 10.306 -0.594 -9.795 1.00 91.31 198 GLU A N 1
ATOM 1560 C CA . GLU A 1 198 ? 9.483 0.553 -9.387 1.00 91.31 198 GLU A CA 1
ATOM 1561 C C . GLU A 1 198 ? 10.029 1.181 -8.097 1.00 91.31 198 GLU A C 1
ATOM 1563 O O . GLU A 1 198 ? 10.384 2.369 -8.092 1.00 91.31 198 GLU A O 1
ATOM 1568 N N . ASP A 1 199 ? 10.225 0.358 -7.061 1.00 88.25 199 ASP A N 1
ATOM 1569 C CA . ASP A 1 199 ? 10.744 0.793 -5.764 1.00 88.25 199 ASP A CA 1
ATOM 1570 C C . ASP A 1 199 ? 12.174 1.337 -5.886 1.00 88.25 199 ASP A C 1
ATOM 1572 O O . ASP A 1 199 ? 12.521 2.384 -5.317 1.00 88.25 199 ASP A O 1
ATOM 1576 N N . SER A 1 200 ? 13.016 0.653 -6.666 1.00 90.81 200 SER A N 1
ATOM 1577 C CA . SER A 1 200 ? 14.411 1.044 -6.882 1.00 90.81 200 SER A CA 1
ATOM 1578 C C . SER A 1 200 ? 14.512 2.400 -7.574 1.00 90.81 200 SER A C 1
ATOM 1580 O O . SER A 1 200 ? 15.244 3.266 -7.092 1.00 90.81 200 SER A O 1
ATOM 1582 N N . LEU A 1 201 ? 13.742 2.631 -8.643 1.00 91.69 201 LEU A N 1
ATOM 1583 C CA . LEU A 1 201 ? 13.684 3.917 -9.345 1.00 91.69 201 LEU A CA 1
ATOM 1584 C C . LEU A 1 201 ? 13.132 5.016 -8.435 1.00 91.69 201 LEU A C 1
ATOM 1586 O O . LEU A 1 201 ? 13.710 6.104 -8.363 1.00 91.69 201 LEU A O 1
ATOM 1590 N N . CYS A 1 202 ? 12.051 4.731 -7.701 1.00 89.06 202 CYS A N 1
ATOM 1591 C CA . CYS A 1 202 ? 11.420 5.669 -6.773 1.00 89.06 202 CYS A CA 1
ATOM 1592 C C . CYS A 1 202 ? 12.375 6.120 -5.657 1.00 89.06 202 CYS A C 1
ATOM 1594 O O . CYS A 1 202 ? 12.362 7.293 -5.256 1.00 89.06 202 CYS A O 1
ATOM 1596 N N . ASN A 1 203 ? 13.205 5.207 -5.147 1.00 89.88 203 ASN A N 1
ATOM 1597 C CA . ASN A 1 203 ? 14.206 5.498 -4.129 1.00 89.88 203 ASN A CA 1
ATOM 1598 C C . ASN A 1 203 ? 15.445 6.194 -4.715 1.00 89.88 203 ASN A C 1
ATOM 1600 O O . ASN A 1 203 ? 15.851 7.239 -4.203 1.00 89.88 203 ASN A O 1
ATOM 1604 N N . TRP A 1 204 ? 16.018 5.653 -5.79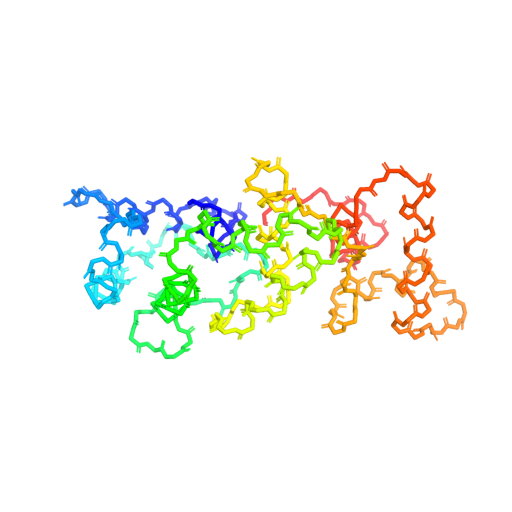2 1.00 92.44 204 TRP A N 1
ATOM 1605 C CA . TRP A 1 204 ? 17.247 6.154 -6.413 1.00 92.44 204 TRP A CA 1
ATOM 1606 C C . TRP A 1 204 ? 17.106 7.589 -6.925 1.00 92.44 204 TRP A C 1
ATOM 1608 O O . TRP A 1 204 ? 17.980 8.413 -6.660 1.00 92.44 204 TRP A O 1
ATOM 1618 N N . GLN A 1 205 ? 15.976 7.945 -7.546 1.00 92.00 205 GLN A N 1
ATOM 1619 C CA . GLN A 1 205 ? 15.757 9.296 -8.090 1.00 92.00 205 GLN A CA 1
ATOM 1620 C C . GLN A 1 205 ? 15.834 10.419 -7.042 1.00 92.00 205 GLN A C 1
ATOM 1622 O O . GLN A 1 205 ? 16.099 11.568 -7.384 1.00 92.00 205 GLN A O 1
ATOM 1627 N N . LYS A 1 206 ? 15.661 10.101 -5.750 1.00 90.31 206 LYS A N 1
ATOM 1628 C CA . LYS A 1 206 ? 15.803 11.074 -4.652 1.00 90.31 206 LYS A CA 1
ATOM 1629 C C . LYS A 1 206 ? 17.264 11.449 -4.391 1.00 90.31 206 LYS A C 1
ATOM 1631 O O . LYS A 1 206 ? 17.535 12.443 -3.720 1.00 90.31 206 LYS A O 1
ATOM 1636 N N . SER A 1 207 ? 18.216 10.618 -4.812 1.00 92.19 207 SER A N 1
ATOM 1637 C CA . SER A 1 207 ? 19.658 10.807 -4.611 1.00 92.19 207 SER A CA 1
ATOM 1638 C C . SER A 1 207 ? 20.449 10.075 -5.709 1.00 92.19 207 SER A C 1
ATOM 1640 O O . SER A 1 207 ? 21.184 9.137 -5.410 1.00 92.19 207 SER A O 1
ATOM 1642 N N . PRO A 1 208 ? 20.329 10.480 -6.987 1.00 92.00 208 PRO A N 1
ATOM 1643 C CA . PRO A 1 208 ? 20.820 9.682 -8.114 1.00 92.00 208 PRO A CA 1
ATOM 1644 C C . PRO A 1 208 ? 22.349 9.524 -8.136 1.00 92.00 208 PRO A C 1
ATOM 1646 O O . PRO A 1 208 ? 22.861 8.514 -8.611 1.00 92.00 208 PRO A O 1
ATOM 1649 N N . ALA A 1 209 ? 23.079 10.490 -7.567 1.00 93.12 209 ALA A N 1
ATOM 1650 C CA . ALA A 1 209 ? 24.539 10.482 -7.471 1.00 93.12 209 ALA A CA 1
ATOM 1651 C C . ALA A 1 209 ? 25.083 9.781 -6.210 1.00 93.12 209 ALA A C 1
ATOM 1653 O O . ALA A 1 209 ? 26.291 9.752 -5.987 1.00 93.12 209 ALA A O 1
ATOM 1654 N N . THR A 1 210 ? 24.226 9.274 -5.317 1.00 92.75 210 THR A N 1
ATOM 1655 C CA . THR A 1 210 ? 24.675 8.694 -4.043 1.00 92.75 210 THR A CA 1
ATOM 1656 C C . THR A 1 210 ? 23.741 7.587 -3.589 1.00 92.75 210 THR A C 1
ATOM 1658 O O . THR A 1 210 ? 22.573 7.833 -3.292 1.00 92.75 210 THR A O 1
ATOM 1661 N N . PHE A 1 211 ? 24.270 6.372 -3.440 1.00 90.06 211 PHE A N 1
ATOM 1662 C CA . PHE A 1 211 ? 23.484 5.257 -2.927 1.00 90.06 211 PHE A CA 1
ATOM 1663 C C . PHE A 1 211 ? 22.957 5.551 -1.515 1.00 90.06 211 PHE A C 1
ATOM 1665 O O . PHE A 1 211 ? 23.718 5.780 -0.572 1.00 90.06 211 PHE A O 1
ATOM 1672 N N . ARG A 1 212 ? 21.631 5.507 -1.362 1.00 89.44 212 ARG A N 1
ATOM 1673 C CA . ARG A 1 212 ? 20.949 5.610 -0.071 1.00 89.44 212 ARG A CA 1
ATOM 1674 C C . ARG A 1 212 ? 20.015 4.427 0.110 1.00 89.44 212 ARG A C 1
ATOM 1676 O O . ARG A 1 212 ? 18.994 4.317 -0.565 1.00 89.44 212 ARG A O 1
ATOM 1683 N N . ARG A 1 213 ? 20.356 3.554 1.061 1.00 87.88 213 ARG A N 1
ATOM 1684 C CA . ARG A 1 213 ? 19.503 2.428 1.455 1.00 87.88 213 ARG A CA 1
ATOM 1685 C C . ARG A 1 213 ? 18.152 2.943 1.964 1.00 87.88 213 ARG A C 1
ATOM 1687 O O . ARG A 1 213 ? 18.122 3.818 2.831 1.00 87.88 213 ARG A O 1
ATOM 1694 N N . PHE A 1 214 ? 17.061 2.351 1.484 1.00 83.56 214 PHE A N 1
ATOM 1695 C CA . PHE A 1 214 ? 15.713 2.600 1.992 1.00 83.56 214 PHE A CA 1
ATOM 1696 C C . PHE A 1 214 ? 15.575 2.159 3.463 1.00 83.56 214 PHE A C 1
ATOM 1698 O O . PHE A 1 214 ? 16.080 1.104 3.853 1.00 83.56 214 PHE A O 1
ATOM 1705 N N . ARG A 1 215 ? 14.910 2.972 4.296 1.00 83.88 215 ARG A N 1
ATOM 1706 C CA . ARG A 1 215 ? 14.755 2.732 5.748 1.00 83.88 215 ARG A CA 1
ATOM 1707 C C . ARG A 1 215 ? 13.309 2.866 6.258 1.00 83.88 215 ARG A C 1
ATOM 1709 O O . ARG A 1 215 ? 13.093 2.699 7.459 1.00 83.88 215 ARG A O 1
ATOM 1716 N N . GLY A 1 216 ? 12.341 3.106 5.370 1.00 72.81 216 GLY A N 1
ATOM 1717 C CA . GLY A 1 216 ? 10.964 3.504 5.711 1.00 72.81 216 GLY A CA 1
ATOM 1718 C C . GLY A 1 216 ? 10.681 4.961 5.378 1.00 72.81 216 GLY A C 1
ATOM 1719 O O . GLY A 1 216 ? 11.582 5.794 5.623 1.00 72.81 216 GLY A O 1
#

Foldseek 3Di:
DLLLCLQQDQALAQGCVVSCCLQCLVVPDDGPDLVNCLVPLPVSQVSLQVCVCVQVDPPHDHAGHPVNRPEASHLPDCRHPSQLSVQVSVLQVVLPHLLSLQVVCQPDDQQVSLVVQLVSCVSRRPCDNVNSQSSVCVCCVVVVHSHAHPALPQVVPDQLQLLLQVVPVDPHRDDSVRSGVVVVVVCVVVVHGRPVSNVVSSVCSVPVPDDDDDRD

Secondary structure (DSSP, 8-state):
-HHHHHHH--BTTTBTHHHHHHHTGGGSSS---HHHHHH-HHHHHHHHHHTHHHHT-TTS-----GGGTT----SSSTTSHHHHHHHHHHHHHTTSSHHHHHHTTTTS-HHHHHHHHHHHGGGSTT--HHHHHHHHHHHHHTTSSS---SS---TT-SHHHHHHHHHH-SSSPPPHHHHHHHHHHHHHHHT--HHHHHHHHHHHTTSTTS------

Radius of gyration: 18.62 Å; Cα contacts (8 Å, |Δi|>4): 279; chains: 1; bounding box: 44×33×50 Å

Solvent-accessible surf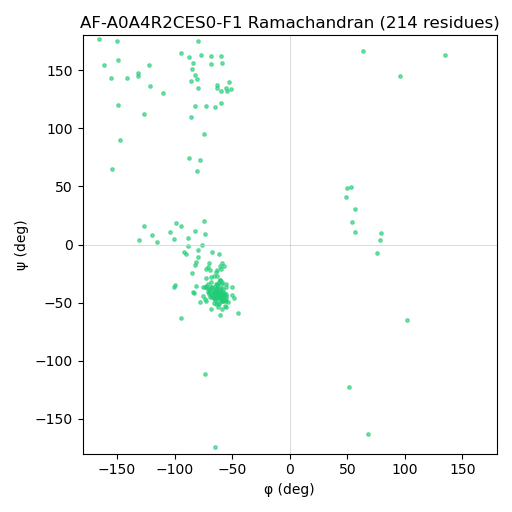ace area (backbone atoms only — not comparable to full-atom values): 11803 Å² total; per-residue (Å²): 109,65,64,51,52,52,61,29,30,44,12,62,81,30,36,54,47,60,44,50,38,55,37,33,45,72,72,76,62,76,50,64,42,70,71,54,36,70,75,35,50,64,56,54,16,50,52,32,49,76,42,35,64,68,75,62,37,83,98,53,71,70,62,39,2,73,98,30,58,88,65,41,70,36,14,86,43,91,73,12,46,30,31,30,52,46,29,42,50,49,59,34,50,76,46,66,33,71,64,45,52,43,55,75,29,57,89,43,60,31,40,58,25,32,51,52,52,52,58,60,45,69,66,22,46,92,45,46,75,67,47,40,49,57,38,52,52,48,36,25,76,66,68,71,36,76,32,40,72,83,53,59,68,38,72,93,42,63,55,35,35,50,19,37,36,66,75,69,28,74,100,52,89,61,52,64,63,61,36,45,55,53,50,53,54,50,30,65,74,69,70,52,58,36,66,59,52,33,54,47,26,41,54,40,54,78,38,75,92,47,96,71,83,88,72,74

pLDDT: mean 93.81, std 5.39, range [67.38, 98.56]